Protein AF-A0A2V9PMR3-F1 (afdb_monomer)

Radius of gyration: 32.84 Å; Cα contacts (8 Å, |Δi|>4): 139; chains: 1; bounding box: 62×24×116 Å

Secondary structure (DSSP, 8-state):
---PPP----SHHHHHHHHHHHHHHHHHHHHHHHHHHHHHHHHHHHHHHHHHHHHHHHHHHHHHHHHHHHHHHHHHHHHHHHHHHHHHH-TTSPPP-------------HHHHHHHHTTHHHHS-HHHHHHHHHHHHHHHHHHHHHHHHHHHHHHHHHHHHHHTS-GGG--HHHHHHHHHHHHHHHHHHHHHHHHHHHHHHHHHHHHT--

pLDDT: mean 88.72, std 10.57, range [39.81, 98.06]

Solvent-accessible surface area (backbone atoms only — not comparable to full-atom values): 11823 Å² total; per-residue (Å²): 135,88,76,77,75,78,86,70,80,86,42,75,66,54,50,51,50,51,51,49,52,53,50,50,53,52,52,52,51,52,50,50,51,54,52,52,52,52,54,49,52,52,50,44,29,53,52,37,53,54,42,39,57,48,50,48,50,52,36,45,54,50,51,65,61,43,53,62,50,54,56,48,35,49,50,46,42,55,51,52,45,53,48,44,55,45,43,75,76,43,39,80,61,81,68,71,94,82,80,82,65,87,80,84,82,89,69,80,57,63,48,58,53,46,25,56,74,72,48,27,59,78,73,42,61,65,76,55,50,54,54,52,48,55,48,54,53,47,48,50,52,41,52,54,48,44,59,57,31,44,60,37,47,54,53,52,62,60,44,54,66,63,57,72,44,68,50,74,75,61,49,72,70,60,47,57,50,49,46,52,48,42,51,51,30,42,56,37,47,54,53,38,52,54,40,49,53,53,45,50,51,47,46,48,64,58,70,70,68,124

Nearest PDB structures (foldseek):
  8iyj-assembly1_A1  TM=2.769E-01  e=8.153E-01  Mus musculus
  7ux1-assembly1_A  TM=3.160E-01  e=1.275E+00  Escherichia coli K-12
  7uw5-assembly1_A  TM=3.094E-01  e=1.718E+00  Escherichia coli K-12
  8iyj-assembly1_A3  TM=1.875E-01  e=9.463E-01  Mus musculus

Sequence (210 aa):
MEIHPPHAIHSVKDFLLQLLTITVGILIALALEGTLEWMHHRRLVHEAEANLSTEVRENQIEINKGMQGLRTSEQELKQLIALVHQLQQNRTNPVGNIQFNWTLDELHSTSWNTASATGALAYMHYPEVKRYTRVYDLQQEFMAVQHRAFDSIVAVYGLSTLLQRDPRKLTDSELSQAERILGLALANAEAVESLENSLNEEYTKLLQKR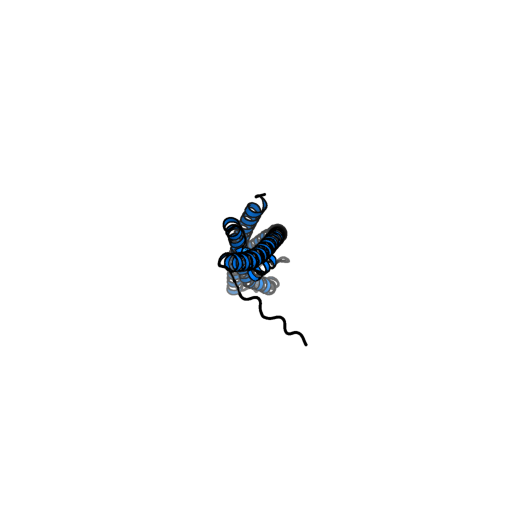

Foldseek 3Di:
DDDDPPPDQPDPVSVVVVVVVVVVVVVVVVVVVVVVVVVVLVVLLVVLVVLLLVLLVVLLVLLVVQLVLLVVLLVLLVVQLVVLVVLLVPLQDQQDDRDHDHDDRDRDCPSVVVCVVVVSLVSDDPVLSVLSVVLVVLVVVLNVLSVVLVVLVVVLVVCSVVSPDRSVPDDPVNSVVNNVSSVSSSVSSVVSSVSSVVSSVSSCVSNVPD

Structure (mmCIF, N/CA/C/O backbone):
data_AF-A0A2V9PMR3-F1
#
_entry.id   AF-A0A2V9PMR3-F1
#
loop_
_atom_site.group_PDB
_atom_site.id
_atom_site.type_symbol
_atom_site.label_atom_id
_atom_site.label_alt_id
_atom_site.label_comp_id
_atom_site.label_asym_id
_atom_site.label_entity_id
_atom_site.label_seq_id
_atom_site.pdbx_PDB_ins_code
_atom_site.Cartn_x
_atom_site.Cartn_y
_atom_site.Cartn_z
_atom_site.occupancy
_atom_site.B_iso_or_equiv
_atom_site.auth_seq_id
_atom_site.auth_comp_id
_atom_site.auth_asym_id
_atom_site.auth_atom_id
_atom_site.pdbx_PDB_model_num
ATOM 1 N N . MET A 1 1 ? 9.831 5.724 -81.594 1.00 45.28 1 MET A N 1
ATOM 2 C CA . MET A 1 1 ? 9.596 5.152 -80.254 1.00 45.28 1 MET A CA 1
ATOM 3 C C . MET A 1 1 ? 10.746 4.194 -80.009 1.00 45.28 1 MET A C 1
ATOM 5 O O . MET A 1 1 ? 10.666 3.032 -80.379 1.00 45.28 1 MET A O 1
ATOM 9 N N . GLU A 1 2 ? 11.880 4.740 -79.574 1.00 39.81 2 GLU A N 1
ATOM 10 C CA . GLU A 1 2 ? 13.087 3.956 -79.314 1.00 39.81 2 GLU A CA 1
ATOM 11 C C 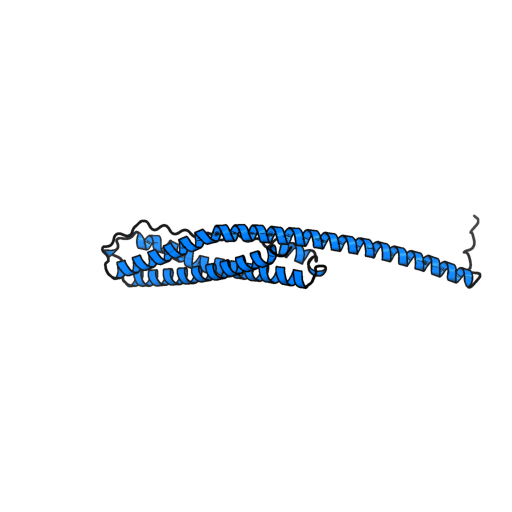. GLU A 1 2 ? 12.896 3.233 -77.983 1.00 39.81 2 GLU A C 1
ATOM 13 O O . GLU A 1 2 ? 12.829 3.846 -76.921 1.00 39.81 2 GLU A O 1
ATOM 18 N N . ILE A 1 3 ? 12.707 1.920 -78.065 1.00 56.75 3 ILE A N 1
ATOM 19 C CA . ILE A 1 3 ? 12.646 1.039 -76.907 1.00 56.75 3 ILE A CA 1
ATOM 20 C C . ILE A 1 3 ? 14.101 0.707 -76.577 1.00 56.75 3 ILE A C 1
ATOM 22 O O . ILE A 1 3 ? 14.730 -0.077 -77.286 1.00 56.75 3 ILE A O 1
ATOM 26 N N . HIS A 1 4 ? 14.657 1.345 -75.545 1.00 54.56 4 HIS A N 1
ATOM 27 C CA . HIS A 1 4 ? 15.970 0.972 -75.022 1.00 54.56 4 HIS A CA 1
ATOM 28 C C . HIS A 1 4 ? 15.947 -0.517 -74.625 1.00 54.56 4 HIS A C 1
ATOM 30 O O . HIS A 1 4 ? 15.063 -0.919 -73.861 1.00 54.56 4 HIS A O 1
ATOM 36 N N . PRO A 1 5 ? 16.872 -1.354 -75.133 1.00 54.38 5 PRO A N 1
ATOM 37 C CA . PRO A 1 5 ? 16.932 -2.752 -74.741 1.00 54.38 5 PRO A CA 1
ATOM 38 C C . PRO A 1 5 ? 17.294 -2.846 -73.251 1.00 54.38 5 PRO A C 1
ATOM 40 O O . PRO A 1 5 ? 18.096 -2.038 -72.767 1.00 54.38 5 PRO A O 1
ATOM 43 N N . PRO A 1 6 ? 16.724 -3.811 -72.507 1.00 61.28 6 PRO A N 1
ATOM 44 C CA . PRO A 1 6 ? 17.070 -4.011 -71.107 1.00 61.28 6 PRO A CA 1
ATOM 45 C C . PRO A 1 6 ? 18.570 -4.289 -71.018 1.00 61.28 6 PRO A C 1
ATOM 47 O O . PRO A 1 6 ? 19.085 -5.115 -71.772 1.00 61.28 6 PRO A O 1
ATOM 50 N N . HIS A 1 7 ? 19.278 -3.581 -70.134 1.00 56.88 7 HIS A N 1
ATOM 51 C CA . HIS A 1 7 ? 20.686 -3.851 -69.855 1.00 56.88 7 HIS A CA 1
ATOM 52 C C . HIS A 1 7 ? 20.844 -5.320 -69.457 1.00 56.88 7 HIS A C 1
ATOM 54 O O . HIS A 1 7 ? 20.519 -5.716 -68.338 1.00 56.88 7 HIS A O 1
ATOM 60 N N . ALA A 1 8 ? 21.306 -6.137 -70.401 1.00 59.66 8 ALA A N 1
ATOM 61 C CA . ALA A 1 8 ? 21.666 -7.512 -70.140 1.00 59.66 8 ALA A CA 1
ATOM 62 C C . ALA A 1 8 ? 22.962 -7.511 -69.322 1.00 59.66 8 ALA A C 1
ATOM 64 O O . ALA A 1 8 ? 23.893 -6.750 -69.575 1.00 59.66 8 ALA A O 1
ATOM 65 N N . ILE A 1 9 ? 22.990 -8.337 -68.283 1.00 57.84 9 ILE A N 1
ATOM 66 C CA . ILE A 1 9 ? 24.135 -8.474 -67.387 1.00 57.84 9 ILE A CA 1
ATOM 67 C C . ILE A 1 9 ? 25.235 -9.172 -68.190 1.00 57.84 9 ILE A C 1
ATOM 69 O O . ILE A 1 9 ? 25.175 -10.379 -68.419 1.00 57.84 9 ILE A O 1
ATOM 73 N N . HIS A 1 10 ? 26.204 -8.408 -68.688 1.00 65.06 10 HIS A N 1
ATOM 74 C CA . HIS A 1 10 ? 27.186 -8.913 -69.650 1.00 65.06 10 HIS A CA 1
ATOM 75 C C . HIS A 1 10 ? 28.475 -9.446 -68.993 1.00 65.06 10 HIS A C 1
ATOM 77 O O . HIS A 1 10 ? 29.343 -9.968 -69.691 1.00 65.06 10 HIS A O 1
ATOM 83 N N . SER A 1 11 ? 28.602 -9.379 -67.659 1.00 77.06 11 SER A N 1
ATOM 84 C CA . SER A 1 11 ? 29.766 -9.881 -66.918 1.00 77.06 11 SER A CA 1
ATOM 85 C C . SER A 1 11 ? 29.436 -10.245 -65.465 1.00 77.06 11 SER A C 1
ATOM 87 O O . SER A 1 11 ? 28.602 -9.606 -64.826 1.00 77.06 11 SER A O 1
ATOM 89 N N . VAL A 1 12 ? 30.152 -11.223 -64.895 1.00 79.44 12 VAL A N 1
ATOM 90 C CA . VAL A 1 12 ? 30.094 -11.569 -63.455 1.00 79.44 12 VAL A CA 1
ATOM 91 C C . VAL A 1 12 ? 30.387 -10.345 -62.578 1.00 79.44 12 VAL A C 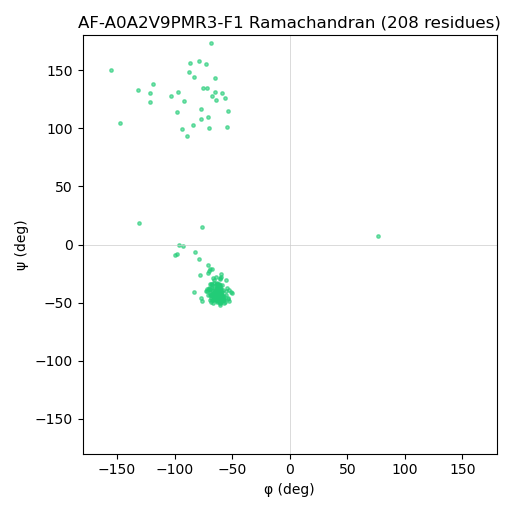1
ATOM 93 O O . VAL A 1 12 ? 29.834 -10.215 -61.490 1.00 79.44 12 VAL A O 1
ATOM 96 N N . LYS A 1 13 ? 31.215 -9.411 -63.067 1.00 79.62 13 LYS A N 1
ATOM 97 C CA . LYS A 1 13 ? 31.499 -8.147 -62.373 1.00 79.62 13 LYS A CA 1
ATOM 98 C C . LYS A 1 13 ? 30.263 -7.254 -62.253 1.00 79.62 13 LYS A C 1
ATOM 100 O O . LYS A 1 13 ? 30.038 -6.704 -61.181 1.00 79.62 13 LYS A O 1
ATOM 105 N N . ASP A 1 14 ? 29.453 -7.159 -63.306 1.00 78.69 14 ASP A N 1
ATOM 106 C CA . ASP A 1 14 ? 28.237 -6.334 -63.309 1.00 78.69 14 ASP A CA 1
ATOM 107 C C . ASP A 1 14 ? 27.164 -6.944 -62.406 1.00 78.69 14 ASP A C 1
ATOM 109 O O . ASP A 1 14 ? 26.504 -6.231 -61.652 1.00 78.69 14 ASP A O 1
ATOM 113 N N . PHE A 1 15 ? 27.051 -8.276 -62.413 1.00 82.06 15 PHE A N 1
ATOM 114 C CA . PHE A 1 15 ? 26.190 -9.006 -61.484 1.00 82.06 15 PHE A CA 1
ATOM 115 C C . PHE A 1 15 ? 26.586 -8.760 -60.019 1.00 82.06 15 PHE A C 1
ATOM 117 O O . PHE A 1 15 ? 25.736 -8.433 -59.192 1.00 82.06 15 PHE A O 1
ATOM 124 N N . LEU A 1 16 ? 27.880 -8.878 -59.694 1.00 87.00 16 LEU A N 1
ATOM 125 C CA . LEU A 1 16 ? 28.392 -8.626 -58.344 1.00 87.00 16 LEU A CA 1
ATOM 126 C C . LEU A 1 16 ? 28.191 -7.169 -57.915 1.00 87.00 16 LEU A C 1
ATOM 128 O O . LEU A 1 16 ? 27.864 -6.923 -56.757 1.00 87.00 16 LEU A O 1
ATOM 132 N N . LEU A 1 17 ? 28.349 -6.215 -58.836 1.00 87.19 17 LEU A N 1
ATOM 133 C CA . LEU A 1 17 ? 28.106 -4.802 -58.566 1.00 87.19 17 LEU A CA 1
ATOM 134 C C . LEU A 1 17 ? 26.629 -4.550 -58.241 1.00 87.19 17 LEU A C 1
ATOM 136 O O . LEU A 1 17 ? 26.338 -3.920 -57.231 1.00 87.19 17 LEU A O 1
ATOM 140 N N . GLN A 1 18 ? 25.701 -5.093 -59.037 1.00 86.00 18 GLN A N 1
ATOM 141 C CA . GLN A 1 18 ? 24.260 -4.971 -58.787 1.00 86.00 18 GLN A CA 1
ATOM 142 C C . GLN A 1 18 ? 23.847 -5.620 -57.462 1.00 86.00 18 GLN A C 1
ATOM 144 O O . GLN A 1 18 ? 23.121 -5.007 -56.678 1.00 86.00 18 GLN A O 1
ATOM 149 N N . LEU A 1 19 ? 24.343 -6.828 -57.178 1.00 89.81 19 LEU A N 1
ATOM 150 C CA . LEU A 1 19 ? 24.096 -7.510 -55.909 1.00 89.81 19 LEU A CA 1
ATOM 151 C C . LEU A 1 19 ? 24.616 -6.684 -54.728 1.00 89.81 19 LEU A C 1
ATOM 153 O O . LEU A 1 19 ? 23.911 -6.531 -53.730 1.00 89.81 19 LEU A O 1
ATOM 157 N N . LEU A 1 20 ? 25.819 -6.116 -54.845 1.00 92.56 20 LEU A N 1
ATOM 158 C CA . LEU A 1 20 ? 26.403 -5.256 -53.820 1.00 92.56 20 LEU A CA 1
ATOM 159 C C . LEU A 1 20 ? 25.574 -3.986 -53.623 1.00 92.56 20 LEU A C 1
ATOM 161 O O . LEU A 1 20 ? 25.278 -3.641 -52.485 1.00 92.56 20 LEU A O 1
ATOM 165 N N . THR A 1 21 ? 25.140 -3.321 -54.694 1.00 92.44 21 THR A N 1
ATOM 166 C CA . THR A 1 21 ? 24.294 -2.123 -54.602 1.00 92.44 21 THR A CA 1
ATOM 167 C C . THR A 1 21 ? 22.967 -2.413 -53.899 1.00 92.44 21 THR A C 1
ATOM 169 O O . THR A 1 21 ? 22.586 -1.664 -53.000 1.00 92.44 21 THR A O 1
ATOM 172 N N . ILE A 1 22 ? 22.291 -3.515 -54.244 1.00 93.19 22 ILE A N 1
ATOM 173 C CA . ILE A 1 22 ? 21.042 -3.929 -53.585 1.00 93.19 22 ILE A CA 1
ATOM 174 C C . ILE A 1 22 ? 21.298 -4.260 -52.111 1.00 93.19 22 ILE A C 1
ATOM 176 O O . ILE A 1 22 ? 20.581 -3.779 -51.236 1.00 93.19 22 ILE A O 1
ATOM 180 N N . THR A 1 23 ? 22.350 -5.030 -51.823 1.00 93.94 23 THR A N 1
ATOM 181 C CA . THR A 1 23 ? 22.713 -5.418 -50.451 1.00 93.94 23 THR A CA 1
ATOM 182 C C . THR A 1 23 ? 23.021 -4.192 -49.593 1.00 93.94 23 THR A C 1
ATOM 184 O O . THR A 1 23 ? 22.523 -4.084 -48.479 1.00 93.94 23 THR A O 1
ATOM 187 N N . VAL A 1 24 ? 23.787 -3.232 -50.117 1.00 95.06 24 VAL A N 1
ATOM 188 C CA . VAL A 1 24 ? 24.107 -1.977 -49.423 1.00 95.06 24 VAL A CA 1
ATOM 189 C C . VAL A 1 24 ? 22.845 -1.156 -49.166 1.00 95.06 24 VAL A C 1
ATOM 191 O O . VAL A 1 24 ? 22.671 -0.661 -48.056 1.00 95.06 24 VAL A O 1
ATOM 194 N N . GLY A 1 25 ? 21.937 -1.052 -50.142 1.00 93.56 25 GLY A N 1
ATOM 195 C CA . GLY A 1 25 ? 20.654 -0.371 -49.955 1.00 93.56 25 GLY A CA 1
ATOM 196 C C . GLY A 1 25 ? 19.821 -0.982 -48.823 1.00 93.56 25 GLY A C 1
ATOM 197 O O . GLY A 1 25 ? 19.332 -0.254 -47.961 1.00 93.56 25 GLY A O 1
ATOM 198 N N . ILE A 1 26 ? 19.724 -2.316 -48.776 1.00 94.75 26 ILE A N 1
ATOM 199 C CA . ILE A 1 26 ? 19.007 -3.044 -47.715 1.00 94.75 26 ILE A CA 1
ATOM 200 C C . ILE A 1 26 ? 19.688 -2.851 -46.354 1.00 94.75 26 ILE A C 1
ATOM 202 O O . ILE A 1 26 ? 19.012 -2.585 -45.364 1.00 94.75 26 ILE A O 1
ATOM 206 N N . LEU A 1 27 ? 21.020 -2.937 -46.290 1.00 93.06 27 LEU A N 1
ATOM 207 C CA . LEU A 1 27 ? 21.766 -2.741 -45.044 1.00 93.06 27 LEU A CA 1
ATOM 208 C C . LEU A 1 27 ? 21.590 -1.328 -44.480 1.00 93.06 27 LEU A C 1
ATOM 210 O O . LEU A 1 27 ? 21.435 -1.177 -43.272 1.00 93.06 27 LEU A O 1
ATOM 214 N N . ILE A 1 28 ? 21.584 -0.301 -45.336 1.00 91.44 28 ILE A N 1
ATOM 215 C CA . ILE A 1 28 ? 21.345 1.084 -44.910 1.00 91.44 28 ILE A CA 1
ATOM 216 C C . ILE A 1 28 ? 19.920 1.242 -44.370 1.00 91.44 28 ILE A C 1
ATOM 218 O O . ILE A 1 28 ? 19.745 1.863 -43.323 1.00 91.44 28 ILE A O 1
ATOM 222 N N . ALA A 1 29 ? 18.919 0.667 -45.045 1.00 93.12 29 ALA A N 1
ATOM 223 C CA . ALA A 1 29 ? 17.529 0.721 -44.593 1.00 93.12 29 ALA A CA 1
ATOM 224 C C . ALA A 1 29 ? 17.360 0.079 -43.205 1.00 93.12 29 ALA A C 1
ATOM 226 O O . ALA A 1 29 ? 16.844 0.725 -42.295 1.00 93.12 29 ALA A O 1
ATOM 227 N N . LEU A 1 30 ? 17.892 -1.135 -43.015 1.00 91.31 30 LEU A N 1
ATOM 228 C CA . LEU A 1 30 ? 17.842 -1.848 -41.734 1.00 91.31 30 LEU A CA 1
ATOM 229 C C . LEU A 1 30 ? 18.621 -1.126 -40.628 1.00 91.31 30 LEU A C 1
ATOM 231 O O . LEU A 1 30 ? 18.184 -1.092 -39.480 1.00 91.31 30 LEU A O 1
ATOM 235 N N . ALA A 1 31 ? 19.774 -0.534 -40.953 1.00 88.12 31 ALA A N 1
ATOM 236 C CA . ALA A 1 31 ? 20.555 0.223 -39.981 1.00 88.12 31 ALA A CA 1
ATOM 237 C C . ALA A 1 31 ? 19.817 1.492 -39.524 1.00 88.12 31 ALA A C 1
ATOM 239 O O . ALA A 1 31 ? 19.806 1.812 -38.333 1.00 88.12 31 ALA A O 1
ATOM 240 N N . LEU A 1 32 ? 19.184 2.218 -40.450 1.00 92.00 32 LEU A N 1
ATOM 241 C CA . LEU A 1 32 ? 18.424 3.422 -40.117 1.00 92.00 32 LEU A CA 1
ATOM 242 C C . LEU A 1 32 ? 17.188 3.090 -39.272 1.00 92.00 32 LEU A C 1
ATOM 244 O O . LEU A 1 32 ? 16.941 3.742 -38.262 1.00 92.00 32 LEU A O 1
ATOM 248 N N . GLU A 1 33 ? 16.452 2.050 -39.647 1.00 88.69 33 GLU A N 1
ATOM 249 C CA . GLU A 1 33 ? 15.301 1.564 -38.886 1.00 88.69 33 GLU A CA 1
ATOM 250 C C . GLU A 1 33 ? 15.711 1.129 -37.472 1.00 88.69 33 GLU A C 1
ATOM 252 O O . GLU A 1 33 ? 15.181 1.652 -36.491 1.00 88.69 33 GLU A O 1
ATOM 257 N N . GLY A 1 34 ? 16.752 0.298 -37.352 1.00 85.88 34 GLY A N 1
ATOM 258 C CA . GLY A 1 34 ? 17.242 -0.172 -36.055 1.00 85.88 34 GLY A CA 1
ATOM 259 C C . GLY A 1 34 ? 17.768 0.950 -35.149 1.00 85.88 34 GLY A C 1
ATOM 260 O O . GLY A 1 34 ? 17.594 0.901 -33.932 1.00 85.88 34 GLY A O 1
ATOM 261 N N . THR A 1 35 ? 18.385 1.995 -35.712 1.00 88.88 35 THR A N 1
ATOM 262 C CA . THR A 1 35 ? 18.847 3.154 -34.919 1.00 88.88 35 THR A CA 1
ATOM 263 C C . THR A 1 35 ? 17.701 4.034 -34.426 1.00 88.88 35 THR A C 1
ATOM 265 O O . THR A 1 35 ? 17.733 4.485 -33.276 1.00 88.88 35 THR A O 1
ATOM 268 N N . LEU A 1 36 ? 16.682 4.269 -35.257 1.00 89.88 36 LEU A N 1
ATOM 269 C CA . LEU A 1 36 ? 15.491 5.025 -34.865 1.00 89.88 36 LEU A CA 1
ATOM 270 C C . LEU A 1 36 ? 14.698 4.293 -33.782 1.00 89.88 36 LEU A C 1
ATOM 272 O O . LEU A 1 36 ? 14.321 4.908 -32.782 1.00 89.88 36 LEU A O 1
ATOM 276 N N . GLU A 1 37 ? 14.506 2.988 -33.947 1.00 88.69 37 GLU A N 1
ATOM 277 C CA . GLU A 1 37 ? 13.811 2.135 -32.984 1.00 88.69 37 GLU A CA 1
ATOM 278 C C . GLU A 1 37 ? 14.546 2.103 -31.636 1.00 88.69 37 GLU A C 1
ATOM 280 O O . GLU A 1 37 ? 13.949 2.336 -30.584 1.00 88.69 37 GLU A O 1
ATOM 285 N N . TRP A 1 38 ? 15.875 1.964 -31.653 1.00 87.19 38 TRP A N 1
ATOM 286 C CA . TRP A 1 38 ? 16.693 2.043 -30.441 1.00 87.19 38 TRP A CA 1
ATOM 287 C C . TRP A 1 38 ? 16.559 3.387 -29.711 1.00 87.19 38 TRP A C 1
ATOM 289 O O . TRP A 1 38 ? 16.446 3.424 -28.482 1.00 87.19 38 TRP A O 1
ATOM 299 N N . MET A 1 39 ? 16.549 4.503 -30.448 1.00 90.25 39 MET A N 1
ATOM 300 C CA . MET A 1 39 ? 16.345 5.829 -29.858 1.00 90.25 39 MET A CA 1
ATOM 301 C C . MET A 1 39 ? 14.939 5.965 -29.263 1.00 90.25 39 MET A C 1
ATOM 303 O O . MET A 1 39 ? 14.788 6.544 -28.185 1.00 90.25 39 MET A O 1
ATOM 307 N N . HIS A 1 40 ? 13.922 5.439 -29.946 1.00 91.75 40 HIS A N 1
ATOM 308 C CA . HIS A 1 40 ? 12.544 5.459 -29.471 1.00 91.75 40 HIS A CA 1
ATOM 309 C C . HIS A 1 40 ? 12.396 4.670 -28.167 1.00 91.75 40 HIS A C 1
ATOM 311 O O . HIS A 1 40 ? 11.892 5.217 -27.188 1.00 91.75 40 HIS A O 1
ATOM 317 N N . HIS A 1 41 ? 12.940 3.450 -28.103 1.00 92.12 41 HIS A N 1
ATOM 318 C CA . HIS A 1 41 ? 12.924 2.629 -26.889 1.00 92.12 41 HIS A CA 1
ATOM 319 C C . HIS A 1 41 ? 13.631 3.314 -25.722 1.00 92.12 41 HIS A C 1
ATOM 321 O O . HIS A 1 41 ? 13.123 3.307 -24.605 1.00 92.12 41 HIS A O 1
ATOM 327 N N . ARG A 1 42 ? 14.765 3.981 -25.967 1.00 91.62 42 ARG A N 1
ATOM 328 C CA . ARG A 1 42 ? 15.457 4.734 -24.912 1.00 91.62 42 ARG A CA 1
ATOM 329 C C . ARG A 1 42 ? 14.644 5.901 -24.368 1.00 91.62 42 ARG A C 1
ATOM 331 O O . ARG A 1 42 ? 14.657 6.117 -23.161 1.00 91.62 42 ARG A O 1
ATOM 338 N N . ARG A 1 43 ? 13.954 6.653 -25.230 1.00 92.75 43 ARG A N 1
ATOM 339 C CA . ARG A 1 43 ? 13.068 7.738 -24.778 1.00 92.75 43 ARG A CA 1
ATOM 340 C C . ARG A 1 43 ? 11.886 7.188 -23.991 1.00 92.75 43 ARG A C 1
ATOM 342 O O . ARG A 1 43 ? 11.622 7.686 -22.906 1.00 92.75 43 ARG A O 1
ATOM 349 N N . LEU A 1 44 ? 11.260 6.127 -24.498 1.00 94.12 44 LEU A N 1
ATOM 350 C CA . LEU A 1 44 ? 10.137 5.461 -23.845 1.00 94.12 44 LEU A CA 1
ATOM 351 C C . LEU A 1 44 ? 10.504 4.972 -22.435 1.00 94.12 44 LEU A C 1
ATOM 353 O O . LEU A 1 44 ? 9.770 5.225 -21.485 1.00 94.12 44 LEU A O 1
ATOM 357 N N . VAL A 1 45 ? 11.661 4.319 -22.290 1.00 95.88 45 VAL A N 1
ATOM 358 C CA . VAL A 1 45 ? 12.189 3.883 -20.988 1.00 95.88 45 VAL A CA 1
ATOM 359 C C . VAL A 1 45 ? 12.436 5.073 -20.066 1.00 95.88 45 VAL A C 1
ATOM 361 O O . VAL A 1 45 ? 11.993 5.056 -18.923 1.00 95.88 45 VAL A O 1
ATOM 364 N N . HIS A 1 46 ? 13.090 6.124 -20.563 1.00 94.69 46 HIS A N 1
ATOM 365 C CA . HIS A 1 46 ? 13.410 7.293 -19.748 1.00 94.69 46 HIS A CA 1
ATOM 366 C C . HIS A 1 46 ? 12.158 8.027 -19.241 1.00 94.69 46 HIS A C 1
ATOM 368 O O . HIS A 1 46 ? 12.096 8.427 -18.080 1.00 94.69 46 HIS A O 1
ATOM 374 N N . GLU A 1 47 ? 11.145 8.181 -20.096 1.00 95.12 47 GLU A N 1
ATOM 375 C CA . GLU A 1 47 ? 9.852 8.760 -19.722 1.00 95.12 47 GLU A CA 1
ATOM 376 C C . GLU A 1 47 ? 9.117 7.875 -18.707 1.00 95.12 47 GLU A C 1
ATOM 378 O O . GLU A 1 47 ? 8.601 8.382 -17.711 1.00 95.12 47 GLU A O 1
ATOM 383 N N . ALA A 1 48 ? 9.119 6.552 -18.907 1.00 96.56 48 ALA A N 1
ATOM 384 C CA . ALA A 1 48 ? 8.521 5.610 -17.967 1.00 96.56 48 ALA A CA 1
ATOM 385 C C . ALA A 1 48 ? 9.198 5.672 -16.589 1.00 96.56 48 ALA A C 1
ATOM 387 O O . ALA A 1 48 ? 8.511 5.820 -15.583 1.00 96.56 48 ALA A O 1
ATOM 388 N N . GLU A 1 49 ? 10.530 5.632 -16.524 1.00 95.62 49 GLU A N 1
ATOM 389 C CA . GLU A 1 49 ? 11.295 5.750 -15.275 1.00 95.62 49 GLU A CA 1
ATOM 390 C C . GLU A 1 49 ? 11.019 7.075 -14.549 1.00 95.62 49 GLU A C 1
ATOM 392 O O . GLU A 1 49 ? 10.801 7.095 -13.332 1.00 95.62 49 GLU A O 1
ATOM 397 N N . ALA A 1 50 ? 10.982 8.190 -15.285 1.00 96.06 50 ALA A N 1
ATOM 398 C CA . ALA A 1 50 ? 10.683 9.501 -14.719 1.00 96.06 50 ALA A CA 1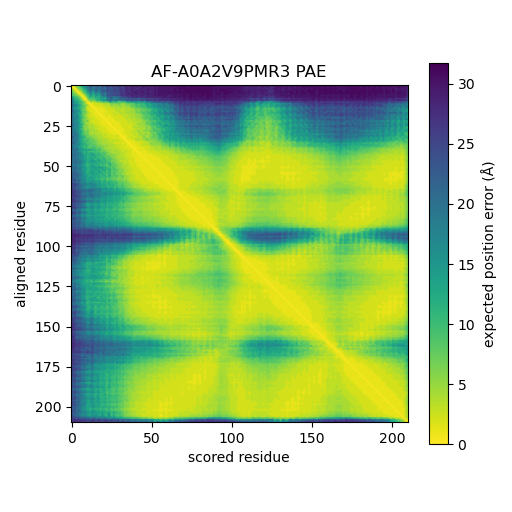
ATOM 399 C C . ALA A 1 50 ? 9.271 9.551 -14.110 1.00 96.06 50 ALA A C 1
ATOM 401 O O . ALA A 1 50 ? 9.112 10.012 -12.973 1.00 96.06 50 ALA A O 1
ATOM 402 N N . ASN A 1 51 ? 8.272 9.024 -14.820 1.00 97.38 51 ASN A N 1
ATOM 403 C CA . ASN A 1 51 ? 6.886 8.978 -14.358 1.00 97.38 51 ASN A CA 1
ATOM 404 C C . ASN A 1 51 ? 6.723 8.049 -13.147 1.00 97.38 51 ASN A C 1
ATOM 406 O O . ASN A 1 51 ? 6.188 8.475 -12.128 1.00 97.38 51 ASN A O 1
ATOM 410 N N . LEU A 1 52 ? 7.273 6.830 -13.203 1.00 97.44 52 LEU A N 1
ATOM 411 C CA . LEU A 1 52 ? 7.242 5.867 -12.096 1.00 97.44 52 LEU A CA 1
ATOM 412 C C . LEU A 1 52 ? 7.874 6.442 -10.823 1.00 97.44 52 LEU A C 1
ATOM 414 O O . LEU A 1 52 ? 7.300 6.361 -9.741 1.00 97.44 52 LEU A O 1
ATOM 418 N N . SER A 1 53 ? 9.051 7.063 -10.940 1.00 96.00 53 SER A N 1
ATOM 419 C CA . SER A 1 53 ? 9.734 7.657 -9.785 1.00 96.00 53 SER A CA 1
ATOM 420 C C . SER A 1 53 ? 8.989 8.860 -9.193 1.00 96.00 53 SER A C 1
ATOM 422 O O . SER A 1 53 ? 9.115 9.138 -7.998 1.00 96.00 53 SER A O 1
ATOM 424 N N . THR A 1 54 ? 8.229 9.583 -10.018 1.00 97.50 54 THR A N 1
ATOM 425 C CA . THR A 1 54 ? 7.398 10.710 -9.582 1.00 97.50 54 THR A CA 1
ATOM 426 C C . THR A 1 54 ? 6.145 10.209 -8.879 1.00 97.50 54 THR A C 1
ATOM 428 O O . THR A 1 54 ? 5.909 10.616 -7.746 1.00 97.50 54 THR A O 1
ATOM 431 N N . GLU A 1 55 ? 5.430 9.250 -9.469 1.00 98.06 55 GLU A N 1
ATOM 432 C CA . GLU A 1 55 ? 4.244 8.628 -8.869 1.00 98.06 55 GLU A CA 1
ATOM 433 C C . GLU A 1 55 ? 4.569 7.962 -7.527 1.00 98.06 55 GLU A C 1
ATOM 435 O O . GLU A 1 55 ? 3.872 8.184 -6.543 1.00 98.06 55 GLU A O 1
ATOM 440 N N . VAL A 1 56 ? 5.684 7.228 -7.428 1.00 97.88 56 VAL A N 1
ATOM 441 C CA . VAL A 1 56 ? 6.121 6.640 -6.150 1.00 97.88 56 VAL A CA 1
ATOM 442 C C . VAL A 1 56 ? 6.391 7.714 -5.090 1.00 97.88 56 VAL A C 1
ATOM 444 O O . VAL A 1 56 ? 6.076 7.519 -3.917 1.00 97.88 56 VAL A O 1
ATOM 447 N N . ARG A 1 57 ? 6.958 8.863 -5.475 1.00 97.38 57 ARG A N 1
ATOM 448 C CA . ARG A 1 57 ? 7.190 9.976 -4.543 1.00 97.38 57 ARG A CA 1
ATOM 449 C C . ARG A 1 57 ? 5.879 10.599 -4.074 1.00 97.38 57 ARG A C 1
ATOM 451 O O . ARG A 1 57 ? 5.753 10.904 -2.893 1.00 97.38 57 ARG A O 1
ATOM 458 N N . GLU A 1 58 ? 4.933 10.799 -4.981 1.00 97.44 58 GLU A N 1
ATOM 459 C CA . GLU A 1 58 ? 3.608 11.338 -4.667 1.00 97.44 58 GLU A CA 1
ATOM 460 C C . GLU A 1 58 ? 2.837 10.386 -3.748 1.00 97.44 58 GLU A C 1
ATOM 462 O O . GLU A 1 58 ? 2.396 10.799 -2.677 1.00 97.44 58 GLU A O 1
ATOM 467 N N . ASN A 1 59 ? 2.806 9.093 -4.072 1.00 97.50 59 ASN A N 1
ATOM 468 C CA . ASN A 1 59 ? 2.205 8.066 -3.224 1.00 97.50 59 ASN A CA 1
ATOM 469 C C . ASN A 1 59 ? 2.865 7.999 -1.840 1.00 97.50 59 ASN A C 1
ATOM 471 O O . ASN A 1 59 ? 2.181 7.845 -0.831 1.00 97.50 59 ASN A O 1
ATOM 475 N N . GLN A 1 60 ? 4.193 8.133 -1.763 1.00 96.75 60 GLN A N 1
ATOM 476 C CA . GLN A 1 60 ? 4.892 8.185 -0.480 1.00 96.75 60 GLN A CA 1
ATOM 477 C C . GLN A 1 60 ? 4.471 9.406 0.348 1.00 96.75 60 GLN A C 1
ATOM 479 O O . GLN A 1 60 ? 4.360 9.315 1.571 1.00 96.75 60 GLN A O 1
ATOM 484 N N . ILE A 1 61 ? 4.265 10.559 -0.287 1.00 95.06 61 ILE A N 1
ATOM 485 C CA . ILE A 1 61 ? 3.778 11.758 0.399 1.00 95.06 61 ILE A CA 1
ATOM 486 C C . ILE A 1 61 ? 2.369 11.515 0.951 1.00 95.06 61 ILE A C 1
ATOM 488 O O . ILE A 1 61 ? 2.124 11.884 2.098 1.00 95.06 61 ILE A O 1
ATOM 492 N N . GLU A 1 62 ? 1.479 10.883 0.184 1.00 94.12 62 GLU A N 1
ATOM 493 C CA . GLU A 1 62 ? 0.119 10.566 0.640 1.00 94.12 62 GLU A CA 1
ATOM 494 C C . GLU A 1 62 ? 0.115 9.599 1.826 1.00 94.12 62 GLU A C 1
ATOM 496 O O . GLU A 1 62 ? -0.443 9.945 2.864 1.00 94.12 62 GLU A O 1
ATOM 501 N N . ILE A 1 63 ? 0.852 8.483 1.755 1.00 93.62 63 ILE A N 1
ATOM 502 C CA . ILE A 1 63 ? 1.014 7.577 2.908 1.00 93.62 63 ILE A CA 1
ATOM 503 C C . ILE A 1 63 ? 1.515 8.339 4.135 1.00 93.62 63 ILE A C 1
ATOM 505 O O . ILE A 1 63 ? 0.972 8.225 5.228 1.00 93.62 63 ILE A O 1
ATOM 509 N N . ASN A 1 64 ? 2.543 9.174 3.972 1.00 92.62 64 ASN A N 1
ATOM 510 C CA . ASN A 1 64 ? 3.101 9.878 5.120 1.00 92.62 64 ASN A CA 1
ATOM 511 C C . ASN A 1 64 ? 2.108 10.855 5.774 1.00 92.62 64 ASN A C 1
ATOM 513 O O . ASN A 1 64 ? 2.218 11.112 6.975 1.00 92.62 64 ASN A O 1
ATOM 517 N N . LYS A 1 65 ? 1.156 11.405 5.008 1.00 90.19 65 LYS A N 1
ATOM 518 C CA . LYS A 1 65 ? 0.052 12.210 5.548 1.00 90.19 65 LYS A CA 1
ATOM 519 C C . LYS A 1 65 ? -0.976 11.330 6.272 1.00 90.19 65 LYS A C 1
ATOM 521 O O . LYS A 1 65 ? -1.453 11.736 7.332 1.00 90.19 65 LYS A O 1
ATOM 526 N N . GLY A 1 66 ? -1.280 10.150 5.728 1.00 88.00 66 GLY A N 1
ATOM 527 C CA . GLY A 1 66 ? -2.233 9.173 6.268 1.00 88.00 66 GLY A CA 1
ATOM 528 C C . GLY A 1 66 ? -1.831 8.578 7.622 1.00 88.00 66 GLY A C 1
ATOM 529 O O . GLY A 1 66 ? -2.675 8.495 8.520 1.00 88.00 66 GLY A O 1
ATOM 530 N N . MET A 1 67 ? -0.537 8.298 7.836 1.00 89.00 67 MET A N 1
ATOM 531 C CA . MET A 1 67 ? -0.013 7.643 9.053 1.00 89.00 67 MET A CA 1
ATOM 532 C C . MET A 1 67 ? -0.492 8.274 10.370 1.00 89.00 67 MET A C 1
ATOM 534 O O . MET A 1 67 ? -0.792 7.579 11.344 1.00 89.00 67 MET A O 1
ATOM 538 N N . GLN A 1 68 ? -0.539 9.610 10.453 1.00 87.06 68 GLN A N 1
ATOM 539 C CA . GLN A 1 68 ? -0.993 10.277 11.679 1.00 87.06 68 GLN A CA 1
ATOM 540 C C . GLN A 1 68 ? -2.500 10.089 11.899 1.00 87.06 68 GLN A C 1
ATOM 542 O O . GLN A 1 68 ? -2.936 9.928 13.043 1.00 87.06 68 GLN A O 1
ATOM 547 N N . GLY A 1 69 ? -3.282 10.105 10.818 1.00 88.12 69 GLY A N 1
ATOM 548 C CA . GLY A 1 69 ? -4.714 9.831 10.848 1.00 88.12 69 GLY A CA 1
ATOM 549 C C . GLY A 1 69 ? -4.984 8.422 11.360 1.00 88.12 69 GLY A C 1
ATOM 550 O O . GLY A 1 69 ? -5.685 8.273 12.356 1.00 88.12 69 GLY A O 1
ATOM 551 N N . LEU A 1 70 ? -4.326 7.418 10.773 1.00 89.38 70 LEU A N 1
ATOM 552 C CA . LEU A 1 70 ? -4.480 6.014 11.153 1.00 89.38 70 LEU A CA 1
ATOM 553 C C . LEU A 1 70 ? -4.177 5.764 12.637 1.00 89.38 70 LEU A C 1
ATOM 555 O O . LEU A 1 70 ? -4.990 5.183 13.356 1.00 89.38 70 LEU A O 1
ATOM 559 N N . ARG A 1 71 ? -3.052 6.289 13.135 1.00 89.19 71 ARG A N 1
ATOM 560 C CA . ARG A 1 71 ? -2.695 6.188 14.562 1.00 89.19 71 ARG A CA 1
ATOM 561 C C . ARG A 1 71 ? -3.714 6.849 15.480 1.00 89.19 71 ARG A C 1
ATOM 563 O O . ARG A 1 71 ? -3.949 6.366 16.587 1.00 89.19 71 ARG A O 1
ATOM 570 N N . THR A 1 72 ? -4.302 7.959 15.041 1.00 89.75 72 THR A N 1
ATOM 571 C CA . THR A 1 72 ? -5.368 8.633 15.790 1.00 89.75 72 THR A CA 1
ATOM 572 C C . THR A 1 72 ? -6.613 7.747 15.834 1.00 89.75 72 THR A C 1
ATOM 574 O O . THR A 1 72 ? -7.133 7.493 16.920 1.00 89.75 72 THR A O 1
ATOM 577 N N . SER A 1 73 ? -7.024 7.175 14.700 1.00 89.38 73 SER A N 1
ATOM 578 C CA . SER A 1 73 ? -8.154 6.244 14.619 1.00 89.38 73 SER A CA 1
ATOM 579 C C . SER A 1 73 ? -7.959 5.006 15.503 1.00 89.38 73 SER A C 1
ATOM 581 O O . SER A 1 73 ? -8.885 4.582 16.192 1.00 89.38 73 SER A O 1
ATOM 583 N N . GLU A 1 74 ? -6.755 4.430 15.557 1.00 91.50 74 GLU A N 1
ATOM 584 C CA . GLU A 1 74 ? -6.460 3.314 16.464 1.00 91.50 74 GLU A CA 1
ATOM 585 C C . GLU A 1 74 ? -6.617 3.689 17.940 1.00 91.50 74 GLU A C 1
ATOM 587 O O . GLU A 1 74 ? -7.147 2.909 18.739 1.00 91.50 74 GLU A O 1
ATOM 592 N N . GLN A 1 75 ? -6.155 4.881 18.326 1.00 90.81 75 GLN A N 1
ATOM 593 C CA . GLN A 1 75 ? -6.319 5.382 19.690 1.00 90.81 75 GLN A CA 1
ATOM 594 C C . GLN A 1 75 ? -7.796 5.602 20.023 1.00 90.81 75 GLN A C 1
ATOM 596 O O . GLN A 1 75 ? -8.232 5.226 21.112 1.00 90.81 75 GLN A O 1
ATOM 601 N N . GLU A 1 76 ? -8.575 6.146 19.088 1.00 89.56 76 GLU A N 1
ATOM 602 C CA . GLU A 1 76 ? -10.026 6.310 19.220 1.00 89.56 76 GLU A CA 1
ATOM 603 C C . GLU A 1 76 ? -10.733 4.953 19.392 1.00 89.56 76 GLU A C 1
ATOM 605 O O . GLU A 1 76 ? -11.569 4.803 20.286 1.00 89.56 76 GLU A O 1
ATOM 610 N N . LEU A 1 77 ? -10.345 3.923 18.629 1.00 91.69 77 LEU A N 1
ATOM 611 C CA . LEU A 1 77 ? -10.863 2.557 18.792 1.00 91.69 77 LEU A CA 1
ATOM 612 C C . LEU A 1 77 ? -10.514 1.969 20.165 1.00 91.69 77 LEU A C 1
ATOM 614 O O . LEU A 1 77 ? -11.374 1.387 20.827 1.00 91.69 77 LEU A O 1
ATOM 618 N N . LYS A 1 78 ? -9.278 2.158 20.641 1.00 92.88 78 LYS A N 1
ATOM 619 C CA . LYS A 1 78 ? -8.843 1.710 21.978 1.00 92.88 78 LYS A CA 1
ATOM 620 C C . LYS A 1 78 ? -9.644 2.401 23.092 1.00 92.88 78 LYS A C 1
ATOM 622 O O . LYS A 1 78 ? -10.051 1.744 24.052 1.00 92.88 78 LYS A O 1
ATOM 627 N N . GLN A 1 79 ? -9.931 3.696 22.952 1.00 90.12 79 GLN A N 1
ATOM 628 C CA . GLN A 1 79 ? -10.784 4.442 23.887 1.00 90.12 79 GLN A CA 1
ATOM 629 C C . GLN A 1 79 ? -12.234 3.945 23.868 1.00 90.12 79 GLN A C 1
ATOM 631 O O . GLN A 1 79 ? -12.846 3.780 24.925 1.00 90.12 79 GLN A O 1
ATOM 636 N N . LEU A 1 80 ? -12.771 3.655 22.682 1.00 89.75 80 LEU A N 1
ATOM 637 C CA . LEU A 1 80 ? -14.104 3.084 22.505 1.00 89.75 80 LEU A CA 1
ATOM 638 C C . LEU A 1 80 ? -14.253 1.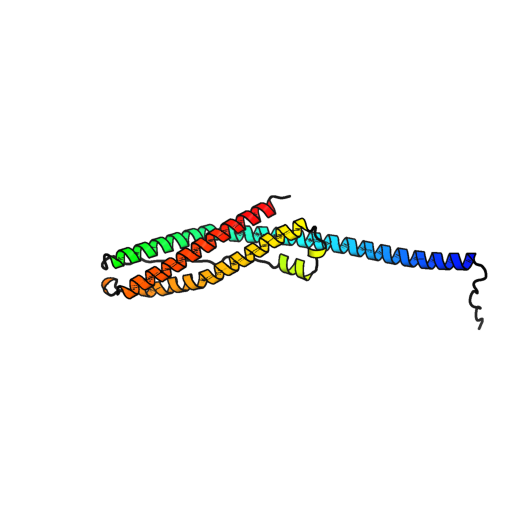7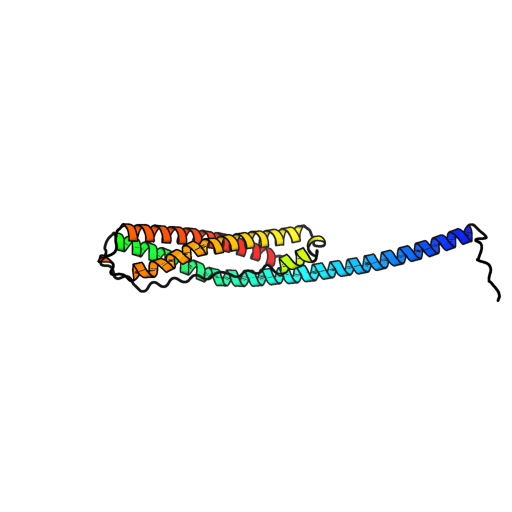21 23.183 1.00 89.75 80 LEU A C 1
ATOM 640 O O . LEU A 1 80 ? -15.238 1.488 23.884 1.00 89.75 80 LEU A O 1
ATOM 644 N N . ILE A 1 81 ? -13.265 0.840 23.023 1.00 92.25 81 ILE A N 1
ATOM 645 C CA . ILE A 1 81 ? -13.234 -0.468 23.692 1.00 92.25 81 ILE A CA 1
ATOM 646 C C . ILE A 1 81 ? -13.249 -0.283 25.212 1.00 92.25 81 ILE A C 1
ATOM 648 O O . ILE A 1 81 ? -14.073 -0.888 25.900 1.00 92.25 81 ILE A O 1
ATOM 652 N N . ALA A 1 82 ? -12.401 0.609 25.736 1.00 91.38 82 ALA A N 1
ATOM 653 C CA . ALA A 1 82 ? -12.346 0.896 27.166 1.00 91.38 82 ALA A CA 1
ATOM 654 C C . ALA A 1 82 ? -13.683 1.433 27.707 1.00 91.38 82 ALA A C 1
ATOM 656 O O . ALA A 1 82 ? -14.099 1.058 28.805 1.00 91.38 82 ALA A O 1
ATOM 657 N N . LEU A 1 83 ? -14.388 2.270 26.939 1.00 88.88 83 LEU A N 1
ATOM 658 C CA . LEU A 1 83 ? -15.721 2.738 27.315 1.00 88.88 83 LEU A CA 1
ATOM 659 C C . LEU A 1 83 ? -16.731 1.587 27.372 1.00 88.88 83 LEU A C 1
ATOM 661 O O . LEU A 1 83 ? -17.499 1.506 28.329 1.00 88.88 83 LEU A O 1
ATOM 665 N N . VAL A 1 84 ? -16.738 0.692 26.381 1.00 90.44 84 VAL A N 1
ATOM 666 C CA . VAL A 1 84 ? -17.638 -0.473 26.384 1.00 90.44 84 VAL A CA 1
ATOM 667 C C . VAL A 1 84 ? -17.380 -1.350 27.612 1.00 90.44 84 VAL A C 1
ATOM 669 O O . VAL A 1 84 ? -18.335 -1.722 28.294 1.00 90.44 84 VAL A O 1
ATOM 672 N N . HIS A 1 85 ? -16.116 -1.596 27.969 1.00 91.19 85 HIS A N 1
ATOM 673 C CA . HIS A 1 85 ? -15.756 -2.317 29.199 1.00 91.19 85 HIS A CA 1
ATOM 674 C C . HIS A 1 85 ? -16.249 -1.611 30.465 1.00 91.19 85 HIS A C 1
ATOM 676 O O . HIS A 1 85 ? -16.777 -2.254 31.372 1.00 91.19 85 HIS A O 1
ATOM 682 N N . GLN A 1 86 ? -16.139 -0.282 30.531 1.00 89.31 86 GLN A N 1
ATOM 683 C CA . GLN A 1 86 ? -16.679 0.486 31.655 1.00 89.31 86 GLN A CA 1
ATOM 684 C C . GLN A 1 86 ? -18.202 0.382 31.744 1.00 89.31 86 GLN A C 1
ATOM 686 O O . GLN A 1 86 ? -18.729 0.237 32.843 1.00 89.31 86 GLN A O 1
ATOM 691 N N . LEU A 1 87 ? -18.915 0.418 30.617 1.00 88.44 87 LEU A N 1
ATOM 692 C CA . LEU A 1 87 ? -20.373 0.278 30.582 1.00 88.44 87 LEU A CA 1
ATOM 693 C C . LEU A 1 87 ? -20.834 -1.125 30.985 1.00 88.44 87 LEU A C 1
ATOM 695 O O . LEU A 1 87 ? -21.865 -1.255 31.642 1.00 88.44 87 LEU A O 1
ATOM 699 N N . GLN A 1 88 ? -20.067 -2.164 30.649 1.00 89.19 88 GLN A N 1
ATOM 700 C CA . GLN A 1 88 ? -20.323 -3.528 31.121 1.00 89.19 88 GLN A CA 1
ATOM 701 C C . GLN A 1 88 ? -20.212 -3.627 32.653 1.00 89.19 88 GLN A C 1
ATOM 703 O O . GLN A 1 88 ? -20.989 -4.344 33.278 1.00 89.19 88 GLN A O 1
ATOM 708 N N . GLN A 1 89 ? -19.285 -2.885 33.271 1.00 88.88 89 GLN A N 1
ATOM 709 C CA . GLN A 1 89 ? -19.080 -2.880 34.726 1.00 88.88 89 GLN A CA 1
ATOM 710 C C . GLN A 1 89 ? -20.035 -1.935 35.470 1.00 88.88 89 GLN A C 1
ATOM 712 O O . GLN A 1 89 ? -20.535 -2.273 36.542 1.00 88.88 89 GLN A O 1
ATOM 717 N N . ASN A 1 90 ? -20.279 -0.741 34.925 1.00 86.81 90 ASN A N 1
ATOM 718 C CA . ASN A 1 90 ? -21.124 0.286 35.519 1.00 86.81 90 ASN A CA 1
ATOM 719 C C . ASN A 1 90 ? -21.848 1.132 34.454 1.00 86.81 90 ASN A C 1
ATOM 721 O O . ASN A 1 90 ? -21.304 2.073 33.872 1.00 86.81 90 ASN A O 1
ATOM 725 N N . ARG A 1 91 ? -23.147 0.865 34.290 1.00 83.25 91 ARG A N 1
ATOM 726 C CA . ARG A 1 91 ? -24.032 1.499 33.297 1.00 83.25 91 ARG A CA 1
ATOM 727 C C . ARG A 1 91 ? -24.484 2.923 33.652 1.00 83.25 91 ARG A C 1
ATOM 729 O O . ARG A 1 91 ? -25.456 3.415 33.086 1.00 83.25 91 ARG A O 1
ATOM 736 N N . THR A 1 92 ? -23.850 3.591 34.615 1.00 78.00 92 THR A N 1
ATOM 737 C CA . THR A 1 92 ? -24.156 4.995 34.946 1.00 78.00 92 THR A CA 1
ATOM 738 C C . THR A 1 92 ? -23.201 5.996 34.314 1.00 78.00 92 THR A C 1
ATOM 740 O O . THR A 1 92 ? -23.451 7.195 34.424 1.00 78.00 92 THR A O 1
ATOM 743 N N . ASN A 1 93 ? -22.116 5.534 33.690 1.00 72.88 93 ASN A N 1
ATOM 744 C CA . ASN A 1 93 ? -21.139 6.433 33.093 1.00 72.88 93 ASN A CA 1
ATOM 745 C C . ASN A 1 93 ? -21.751 7.158 31.885 1.00 72.88 93 ASN A C 1
ATOM 747 O O . ASN A 1 93 ? -22.311 6.499 31.004 1.00 72.88 93 ASN A O 1
ATOM 751 N N . PRO A 1 94 ? -21.675 8.500 31.833 1.00 66.81 94 PRO A N 1
ATOM 752 C CA . PRO A 1 94 ? -22.147 9.244 30.681 1.00 66.81 94 PRO A CA 1
ATOM 753 C C . PRO A 1 94 ? -21.287 8.890 29.471 1.00 66.81 94 PRO A C 1
ATOM 755 O O . PRO A 1 94 ? -20.058 8.922 29.535 1.00 66.81 94 PRO A O 1
ATOM 758 N N . VAL A 1 95 ? -21.943 8.570 28.361 1.00 69.94 95 VAL A N 1
ATOM 759 C CA . VAL A 1 95 ? -21.260 8.393 27.084 1.00 69.94 95 VAL A CA 1
ATOM 760 C C . VAL A 1 95 ? -20.937 9.784 26.545 1.00 69.94 95 VAL A C 1
ATOM 762 O O . VAL A 1 95 ? -21.834 10.602 26.336 1.00 69.94 95 VAL A O 1
ATOM 765 N N . GLY A 1 96 ? -19.644 10.088 26.415 1.00 66.69 96 GLY A N 1
ATOM 766 C CA . GLY A 1 96 ? -19.173 11.341 25.826 1.00 66.69 96 GLY A CA 1
ATOM 767 C C . GLY A 1 96 ? -19.462 11.417 24.326 1.00 66.69 96 GLY A C 1
ATOM 768 O O . GLY A 1 96 ? -19.902 10.446 23.711 1.00 66.69 96 GLY A O 1
ATOM 769 N N . ASN A 1 97 ? -19.189 12.574 23.718 1.00 66.31 97 ASN A N 1
ATOM 770 C CA . ASN A 1 97 ? -19.247 12.692 22.264 1.00 66.31 97 ASN A CA 1
ATOM 771 C C . ASN A 1 97 ? -18.075 11.915 21.661 1.00 66.31 97 ASN A C 1
ATOM 773 O O . ASN A 1 97 ? -16.924 12.317 21.819 1.00 66.31 97 ASN A O 1
ATOM 777 N N . ILE A 1 98 ? -18.371 10.797 21.011 1.00 65.38 98 ILE A N 1
ATOM 778 C CA . ILE A 1 98 ? -17.363 9.974 20.354 1.00 65.38 98 ILE A CA 1
ATOM 779 C C . ILE A 1 98 ? -17.376 10.347 18.886 1.00 65.38 98 ILE A C 1
ATOM 781 O O . ILE A 1 98 ? -18.355 10.115 18.176 1.00 65.38 98 ILE A O 1
ATOM 785 N N . GLN A 1 99 ? -16.268 10.931 18.454 1.00 68.75 99 GLN A N 1
ATOM 786 C CA . GLN A 1 99 ? -15.972 11.138 17.052 1.00 68.75 99 GLN A CA 1
ATOM 787 C C . GLN A 1 99 ? -14.945 10.089 16.658 1.00 68.75 99 GLN A C 1
ATOM 789 O O . GLN A 1 99 ? -13.953 9.906 17.354 1.00 68.75 99 GLN A O 1
ATOM 794 N N . PHE A 1 100 ? -15.252 9.370 15.587 1.00 80.25 100 PHE A N 1
ATOM 795 C CA . PHE A 1 100 ? -14.340 8.435 14.960 1.00 80.25 100 PHE A CA 1
ATOM 796 C C . PHE A 1 100 ? -14.153 8.895 13.521 1.00 80.25 100 PHE A C 1
ATOM 798 O O . PHE A 1 100 ? -15.143 9.057 12.795 1.00 80.25 100 PHE A O 1
ATOM 805 N N . ASN A 1 101 ? -12.915 9.148 13.114 1.00 78.69 101 ASN A N 1
ATOM 806 C CA . ASN A 1 101 ? -12.613 9.550 11.746 1.00 78.69 101 ASN A CA 1
ATOM 807 C C . ASN A 1 101 ? -11.637 8.566 11.113 1.00 78.69 101 ASN A C 1
ATOM 809 O O . ASN A 1 101 ? -10.597 8.265 11.689 1.00 78.69 101 ASN A O 1
ATOM 813 N N . TRP A 1 102 ? -11.968 8.098 9.913 1.00 82.12 102 TRP A N 1
ATOM 814 C CA . TRP A 1 102 ? -11.104 7.243 9.111 1.00 82.12 102 TRP A CA 1
ATOM 815 C C . TRP A 1 102 ? -11.048 7.778 7.689 1.00 82.12 102 TRP A C 1
ATOM 817 O O . TRP A 1 102 ? -12.083 8.067 7.087 1.00 82.12 102 TRP A O 1
ATOM 827 N N . THR A 1 103 ? -9.844 7.874 7.142 1.00 80.44 103 THR A N 1
ATOM 828 C CA . THR A 1 103 ? -9.604 8.286 5.760 1.00 80.44 103 THR A CA 1
ATOM 829 C C . THR A 1 103 ? -8.920 7.155 5.011 1.00 80.44 103 THR A C 1
ATOM 831 O O . THR A 1 103 ? -8.044 6.492 5.556 1.00 80.44 103 THR A O 1
ATOM 834 N N . LEU A 1 104 ? -9.355 6.919 3.776 1.00 84.44 104 LEU A N 1
ATOM 835 C CA . LEU A 1 104 ? -8.667 6.020 2.856 1.00 84.44 104 LEU A CA 1
ATOM 836 C C . LEU A 1 104 ? -7.524 6.782 2.184 1.00 84.44 104 LEU A C 1
ATOM 838 O O . LEU A 1 104 ? -7.673 7.969 1.887 1.00 84.44 104 LEU A O 1
ATOM 842 N N . ASP A 1 105 ? -6.419 6.091 1.934 1.00 87.69 105 ASP A N 1
ATOM 843 C CA . ASP A 1 105 ? -5.308 6.635 1.161 1.00 87.69 105 ASP A CA 1
ATOM 844 C C . ASP A 1 105 ? -5.522 6.265 -0.301 1.00 87.69 105 ASP A C 1
ATOM 846 O O . ASP A 1 105 ? -5.639 5.092 -0.650 1.00 87.69 105 ASP A O 1
ATOM 850 N N . GLU A 1 106 ? -5.557 7.256 -1.182 1.00 88.19 106 GLU A N 1
ATOM 851 C CA . GLU A 1 106 ? -5.681 7.012 -2.616 1.00 88.19 106 GLU A CA 1
ATOM 852 C C . GLU A 1 106 ? -4.289 6.974 -3.249 1.00 88.19 106 GLU A C 1
ATOM 854 O O . GLU A 1 106 ? -3.683 8.006 -3.526 1.00 88.19 106 GLU A O 1
ATOM 859 N N . LEU A 1 107 ? -3.764 5.766 -3.473 1.00 95.25 107 LEU A N 1
ATOM 860 C CA . LEU A 1 107 ? -2.464 5.576 -4.119 1.00 95.25 107 LEU A CA 1
ATOM 861 C C . LEU A 1 107 ? -2.629 5.282 -5.609 1.00 95.25 107 LEU A C 1
ATOM 863 O O . LEU A 1 107 ? -3.383 4.393 -6.014 1.00 95.25 107 LEU A O 1
ATOM 867 N N . HIS A 1 108 ? -1.872 5.988 -6.442 1.00 95.81 108 HIS A N 1
ATOM 868 C CA . HIS A 1 108 ? -1.966 5.863 -7.891 1.00 95.81 108 HIS A CA 1
ATOM 869 C C . HIS A 1 108 ? -1.068 4.746 -8.437 1.00 95.81 108 HIS A C 1
ATOM 871 O O . HIS A 1 108 ? -0.007 4.450 -7.893 1.00 95.81 108 HIS A O 1
ATOM 877 N N . SER A 1 109 ? -1.499 4.108 -9.525 1.00 97.19 109 SER A N 1
ATOM 878 C CA . SER A 1 109 ? -0.723 3.100 -10.276 1.00 97.19 109 SER A CA 1
ATOM 879 C C . SER A 1 109 ? -0.717 3.382 -11.783 1.00 97.19 109 SER A C 1
ATOM 881 O O . SER A 1 109 ? -0.463 2.505 -12.611 1.00 97.19 109 SER A O 1
ATOM 883 N N . THR A 1 110 ? -1.046 4.615 -12.165 1.00 97.50 110 THR A N 1
ATOM 884 C CA . THR A 1 110 ? -1.255 5.020 -13.558 1.00 97.50 110 THR A CA 1
ATOM 885 C C . THR A 1 110 ? 0.033 4.898 -14.361 1.00 97.50 110 THR A C 1
ATOM 887 O O . THR A 1 110 ? 0.016 4.398 -15.487 1.00 97.50 110 THR A O 1
ATOM 890 N N . SER A 1 111 ? 1.158 5.299 -13.775 1.00 97.25 111 SER A N 1
ATOM 891 C CA . SER A 1 111 ? 2.484 5.236 -14.386 1.00 97.25 111 SER A CA 1
ATOM 892 C C . SER A 1 111 ? 2.916 3.790 -14.596 1.00 97.25 111 SER A C 1
ATOM 894 O O . SER A 1 111 ? 3.382 3.447 -15.682 1.00 97.25 111 SER A O 1
ATOM 896 N N . TRP A 1 112 ? 2.669 2.918 -13.614 1.00 97.69 112 TRP A N 1
ATOM 897 C CA . TRP A 1 112 ? 2.909 1.477 -13.731 1.00 97.69 112 TRP A CA 1
ATOM 898 C C . TRP A 1 112 ? 2.090 0.830 -14.846 1.00 97.69 112 TRP A C 1
ATOM 900 O O . TRP A 1 112 ? 2.640 0.171 -15.733 1.00 97.69 112 TRP A O 1
ATOM 910 N N . ASN A 1 113 ? 0.782 1.082 -14.856 1.00 97.69 113 ASN A N 1
ATOM 911 C CA . ASN A 1 113 ? -0.123 0.532 -15.860 1.00 97.69 113 ASN A CA 1
ATOM 912 C C . ASN A 1 113 ? 0.229 1.034 -17.266 1.00 97.69 113 ASN A C 1
ATOM 914 O O . ASN A 1 113 ? 0.226 0.257 -18.219 1.00 97.69 113 ASN A O 1
ATOM 918 N N . THR A 1 114 ? 0.601 2.309 -17.395 1.00 97.44 114 THR A N 1
ATOM 919 C CA . THR A 1 114 ? 1.009 2.907 -18.673 1.00 97.44 114 THR A CA 1
ATOM 920 C C . THR A 1 114 ? 2.334 2.331 -19.165 1.00 97.44 114 THR A C 1
ATOM 922 O O . THR A 1 114 ? 2.437 1.952 -20.331 1.00 97.44 114 THR A O 1
ATOM 925 N N . ALA A 1 115 ? 3.342 2.208 -18.297 1.00 96.81 115 ALA A N 1
ATOM 926 C CA . ALA A 1 115 ? 4.631 1.612 -18.651 1.00 96.81 115 ALA A CA 1
ATOM 927 C C . ALA A 1 115 ? 4.483 0.145 -19.093 1.00 96.81 115 ALA A C 1
ATOM 929 O O . ALA A 1 115 ? 5.141 -0.290 -20.040 1.00 96.81 115 ALA A O 1
ATOM 930 N N . SER A 1 116 ? 3.588 -0.604 -18.442 1.00 95.38 116 SER A N 1
ATOM 931 C CA . SER A 1 116 ? 3.246 -1.976 -18.825 1.00 95.38 116 SER A CA 1
ATOM 932 C C . SER A 1 116 ? 2.530 -2.025 -20.181 1.00 95.38 116 SER A C 1
ATOM 934 O O . SER A 1 116 ? 2.968 -2.729 -21.090 1.00 95.38 116 SER A O 1
ATOM 936 N N . ALA A 1 117 ? 1.486 -1.211 -20.364 1.00 96.56 117 ALA A N 1
ATOM 937 C CA . ALA A 1 117 ? 0.672 -1.190 -21.581 1.00 96.56 117 ALA A CA 1
ATOM 938 C C . ALA A 1 117 ? 1.436 -0.711 -22.827 1.00 96.56 117 ALA A C 1
ATOM 940 O O . ALA A 1 117 ? 1.177 -1.181 -23.931 1.00 96.56 117 ALA A O 1
ATOM 941 N N . THR A 1 118 ? 2.383 0.213 -22.659 1.00 94.38 118 THR A N 1
ATOM 942 C CA . THR A 1 118 ? 3.219 0.740 -23.752 1.00 94.38 118 THR A CA 1
ATOM 943 C C . THR A 1 118 ? 4.417 -0.152 -24.084 1.00 94.38 118 THR A C 1
ATOM 945 O O . THR A 1 118 ? 5.124 0.114 -25.052 1.00 94.38 118 THR A O 1
ATOM 948 N N . GLY A 1 119 ? 4.671 -1.206 -23.299 1.00 94.56 119 GLY A N 1
ATOM 949 C CA . GLY A 1 119 ? 5.831 -2.082 -23.472 1.00 94.56 119 GLY A CA 1
ATOM 950 C C . GLY A 1 119 ? 7.152 -1.486 -22.976 1.00 94.56 119 GLY A C 1
ATOM 951 O O . GLY A 1 119 ? 8.196 -2.111 -23.156 1.00 94.56 119 GLY A O 1
ATOM 952 N N . ALA A 1 120 ? 7.136 -0.323 -22.312 1.00 96.06 120 ALA A N 1
ATOM 953 C CA . ALA A 1 120 ? 8.338 0.322 -21.778 1.00 96.06 120 ALA A CA 1
ATOM 954 C C . ALA A 1 120 ? 9.124 -0.610 -20.841 1.00 96.06 120 ALA A C 1
ATOM 956 O O . ALA A 1 120 ? 10.350 -0.694 -20.927 1.00 96.06 120 ALA A O 1
ATOM 957 N N . LEU A 1 121 ? 8.412 -1.386 -20.011 1.00 96.12 121 LEU A N 1
ATOM 958 C CA . LEU A 1 121 ? 9.015 -2.338 -19.069 1.00 96.12 121 LEU A CA 1
ATOM 959 C C . LEU A 1 121 ? 9.879 -3.411 -19.755 1.00 96.12 121 LEU A C 1
ATOM 961 O O . LEU A 1 121 ? 10.823 -3.905 -19.144 1.00 96.12 121 LEU A O 1
ATOM 965 N N . ALA A 1 122 ? 9.593 -3.768 -21.012 1.00 95.50 122 ALA A N 1
ATOM 966 C CA . ALA A 1 122 ? 10.357 -4.780 -21.748 1.00 95.50 122 ALA A CA 1
ATOM 967 C C . ALA A 1 122 ? 11.763 -4.296 -22.143 1.00 95.50 122 ALA A C 1
ATOM 969 O O . ALA A 1 122 ? 12.666 -5.111 -22.334 1.00 95.50 122 ALA A O 1
ATOM 970 N N . TYR A 1 123 ? 11.950 -2.978 -22.248 1.00 95.19 123 TYR A N 1
ATOM 971 C CA . TYR A 1 123 ? 13.220 -2.348 -22.613 1.00 95.19 123 TYR A CA 1
ATOM 972 C C . TYR A 1 123 ? 14.005 -1.827 -21.401 1.00 95.19 123 TYR A C 1
ATOM 974 O O . TYR A 1 123 ? 15.169 -1.449 -21.540 1.00 95.19 123 TYR A O 1
ATOM 982 N N . MET A 1 124 ? 13.390 -1.823 -20.216 1.00 95.12 124 MET A N 1
ATOM 983 C CA . MET A 1 124 ? 14.033 -1.452 -18.957 1.00 95.12 124 MET A CA 1
ATOM 984 C C . MET A 1 124 ? 15.010 -2.528 -18.474 1.00 95.12 124 MET A C 1
ATOM 986 O O . MET A 1 124 ? 14.871 -3.723 -18.748 1.00 95.12 124 MET A O 1
ATOM 990 N N . HIS A 1 125 ? 15.991 -2.120 -17.669 1.00 94.69 125 HIS A N 1
ATOM 991 C CA . HIS A 1 125 ? 16.868 -3.073 -17.002 1.00 94.69 125 HIS A CA 1
ATOM 992 C C . HIS A 1 125 ? 16.067 -3.945 -16.025 1.00 94.69 125 HIS A C 1
ATOM 994 O O . HIS A 1 125 ? 15.437 -3.452 -15.093 1.00 94.69 125 HIS A O 1
ATOM 1000 N N . TYR A 1 126 ? 16.147 -5.268 -16.183 1.00 93.50 126 TYR A N 1
ATOM 1001 C CA . TYR A 1 126 ? 15.370 -6.216 -15.376 1.00 93.50 126 TYR A CA 1
ATOM 1002 C C . TYR A 1 126 ? 15.458 -6.010 -13.844 1.00 93.50 126 TYR A C 1
ATOM 1004 O O . TYR A 1 126 ? 14.424 -6.087 -13.174 1.00 93.50 126 TYR A O 1
ATOM 1012 N N . PRO A 1 127 ? 16.630 -5.702 -13.242 1.00 94.50 127 PRO A N 1
ATOM 1013 C CA . PRO A 1 127 ? 16.701 -5.402 -11.810 1.00 94.50 127 PRO A CA 1
ATOM 1014 C C . PRO A 1 127 ? 15.857 -4.196 -11.382 1.00 94.50 127 PRO A C 1
ATOM 1016 O O . PRO A 1 127 ? 15.399 -4.154 -10.244 1.00 94.50 127 PRO A O 1
ATOM 1019 N N . GLU A 1 128 ? 15.663 -3.221 -12.265 1.00 93.88 128 GLU A N 1
ATOM 1020 C CA . GLU A 1 128 ? 14.853 -2.034 -12.009 1.00 93.88 128 GLU A CA 1
ATOM 1021 C C . GLU A 1 128 ? 13.363 -2.344 -12.108 1.00 93.88 128 GLU A C 1
ATOM 1023 O O . GLU A 1 128 ? 12.621 -2.044 -11.173 1.00 93.88 128 GLU A O 1
ATOM 1028 N N . VAL A 1 129 ? 12.950 -3.072 -13.151 1.00 96.12 129 VAL A N 1
ATOM 1029 C CA . VAL A 1 129 ? 11.577 -3.588 -13.279 1.00 96.12 129 VAL A CA 1
ATOM 1030 C C . VAL A 1 129 ? 11.185 -4.372 -12.029 1.00 96.12 129 VAL A C 1
ATOM 1032 O O . VAL A 1 129 ? 10.132 -4.124 -11.448 1.00 96.12 129 VAL A O 1
ATOM 1035 N N . LYS A 1 130 ? 12.062 -5.260 -11.544 1.00 96.06 130 LYS A N 1
ATOM 1036 C CA . LYS A 1 130 ? 11.822 -6.044 -10.324 1.00 96.06 130 LYS A CA 1
ATOM 1037 C C . LYS A 1 130 ? 11.640 -5.172 -9.075 1.00 96.06 130 LYS A C 1
ATOM 1039 O O . LYS A 1 130 ? 10.870 -5.542 -8.190 1.00 96.06 130 LYS A O 1
ATOM 1044 N N . ARG A 1 131 ? 12.352 -4.043 -8.973 1.00 94.88 131 ARG A N 1
ATOM 1045 C CA . ARG A 1 131 ? 12.214 -3.106 -7.844 1.00 94.88 131 ARG A CA 1
ATOM 1046 C C . ARG A 1 131 ? 10.870 -2.388 -7.883 1.00 94.88 131 ARG A C 1
ATOM 1048 O O . ARG A 1 131 ? 10.194 -2.377 -6.862 1.00 94.88 131 ARG A O 1
ATOM 1055 N N . TYR A 1 132 ? 10.478 -1.851 -9.038 1.00 96.62 132 TYR A N 1
ATOM 1056 C CA . TYR A 1 132 ? 9.162 -1.227 -9.197 1.00 96.62 132 TYR A CA 1
ATOM 1057 C C . TYR A 1 132 ? 8.033 -2.234 -8.969 1.00 96.62 132 TYR A C 1
ATOM 1059 O O . TYR A 1 132 ? 7.140 -1.957 -8.179 1.00 96.62 132 TYR A O 1
ATOM 1067 N N . THR A 1 133 ? 8.128 -3.432 -9.557 1.00 96.94 133 THR A N 1
ATOM 1068 C CA . THR A 1 133 ? 7.127 -4.505 -9.387 1.00 96.94 133 THR A CA 1
ATOM 1069 C C . THR A 1 133 ? 6.865 -4.786 -7.910 1.00 96.94 133 THR A C 1
ATOM 1071 O O . THR A 1 133 ? 5.724 -4.753 -7.476 1.00 96.94 133 THR A O 1
ATOM 1074 N N . ARG A 1 134 ? 7.921 -4.963 -7.101 1.00 96.12 134 ARG A N 1
ATOM 1075 C CA . ARG A 1 134 ? 7.776 -5.203 -5.657 1.00 96.12 134 ARG A CA 1
ATOM 1076 C C . ARG A 1 134 ? 6.970 -4.108 -4.957 1.00 96.12 134 ARG A C 1
ATOM 1078 O O . ARG A 1 134 ? 6.164 -4.412 -4.086 1.00 96.12 134 ARG A O 1
ATOM 1085 N N . VAL A 1 135 ? 7.247 -2.852 -5.294 1.00 97.31 135 VAL A N 1
ATOM 1086 C CA . VAL A 1 135 ? 6.587 -1.700 -4.683 1.00 97.31 135 VAL A CA 1
ATOM 1087 C C . VAL A 1 135 ? 5.110 -1.661 -5.068 1.00 97.31 135 VAL A C 1
ATOM 1089 O O . VAL A 1 135 ? 4.267 -1.537 -4.187 1.00 97.31 135 VAL A O 1
ATOM 1092 N N . TYR A 1 136 ? 4.792 -1.822 -6.354 1.00 98.00 136 TYR A N 1
ATOM 1093 C CA . TYR A 1 136 ? 3.407 -1.798 -6.828 1.00 98.00 136 TYR A CA 1
ATOM 1094 C C . TYR A 1 136 ? 2.595 -3.019 -6.376 1.00 98.00 136 TYR A C 1
ATOM 1096 O O . TYR A 1 136 ? 1.422 -2.863 -6.046 1.00 98.00 136 TYR A O 1
ATOM 1104 N N . ASP A 1 137 ? 3.208 -4.200 -6.269 1.00 97.56 137 ASP A N 1
ATOM 1105 C CA . ASP A 1 137 ? 2.561 -5.389 -5.699 1.00 97.56 137 ASP A CA 1
ATOM 1106 C C . ASP A 1 137 ? 2.193 -5.149 -4.226 1.00 97.56 137 ASP A C 1
ATOM 1108 O O . ASP A 1 137 ? 1.059 -5.385 -3.810 1.00 97.56 137 ASP A O 1
ATOM 1112 N N . LEU A 1 138 ? 3.129 -4.616 -3.430 1.00 97.44 138 LEU A N 1
ATOM 1113 C CA . LEU A 1 138 ? 2.871 -4.292 -2.026 1.00 97.44 138 LEU A CA 1
ATOM 1114 C C . LEU A 1 138 ? 1.836 -3.166 -1.877 1.00 97.44 138 LEU A C 1
ATOM 1116 O O . LEU A 1 138 ? 0.994 -3.225 -0.983 1.00 97.44 138 LEU A O 1
ATOM 1120 N N . GLN A 1 139 ? 1.860 -2.171 -2.767 1.00 98.06 139 GLN A N 1
ATOM 1121 C CA . GLN A 1 139 ? 0.848 -1.116 -2.836 1.00 98.06 139 GLN A CA 1
ATOM 1122 C C . GLN A 1 139 ? -0.545 -1.695 -3.091 1.00 98.06 139 GLN A C 1
ATOM 1124 O O . GLN A 1 139 ? -1.507 -1.301 -2.432 1.00 98.06 139 GLN A O 1
ATOM 1129 N N . GLN A 1 140 ? -0.665 -2.640 -4.022 1.00 97.06 140 GLN A N 1
ATOM 1130 C CA . GLN A 1 140 ? -1.933 -3.294 -4.323 1.00 97.06 140 GLN A CA 1
ATOM 1131 C C . GLN A 1 140 ? -2.463 -4.081 -3.117 1.00 97.06 140 GLN A C 1
ATOM 1133 O O . GLN A 1 140 ? -3.653 -3.991 -2.810 1.00 97.06 140 GLN A O 1
ATOM 1138 N N . GLU A 1 141 ? -1.599 -4.809 -2.408 1.00 95.94 141 GLU A N 1
ATOM 1139 C CA . GLU A 1 141 ? -1.983 -5.530 -1.189 1.00 95.94 141 GLU A CA 1
ATOM 1140 C C . GLU A 1 141 ? -2.413 -4.578 -0.065 1.00 95.94 141 GLU A C 1
ATOM 1142 O O . GLU A 1 141 ? -3.447 -4.794 0.568 1.00 95.94 141 GLU A O 1
ATOM 1147 N N . PHE A 1 142 ? -1.681 -3.479 0.142 1.00 96.25 142 PHE A N 1
ATOM 1148 C CA . PHE A 1 142 ? -2.062 -2.429 1.090 1.00 96.25 142 PHE A CA 1
ATOM 1149 C C . PHE A 1 142 ? -3.457 -1.868 0.780 1.00 96.25 142 PHE A C 1
ATOM 1151 O O . PHE A 1 142 ? -4.324 -1.850 1.654 1.00 96.25 142 PHE A O 1
ATOM 1158 N N . MET A 1 143 ? -3.714 -1.505 -0.479 1.00 95.00 143 MET A N 1
ATOM 1159 C CA . MET A 1 143 ? -5.025 -1.028 -0.931 1.00 95.00 143 MET A CA 1
ATOM 1160 C C . MET A 1 143 ? -6.126 -2.073 -0.742 1.00 95.00 143 MET A C 1
ATOM 1162 O O . MET A 1 143 ? -7.240 -1.736 -0.340 1.00 95.00 143 MET A O 1
ATOM 1166 N N . ALA A 1 144 ? -5.846 -3.352 -0.988 1.00 94.50 144 ALA A N 1
ATOM 1167 C CA . ALA A 1 144 ? -6.816 -4.422 -0.777 1.00 94.50 144 ALA A CA 1
ATOM 1168 C C . ALA A 1 144 ? -7.170 -4.602 0.711 1.00 94.50 144 ALA A C 1
ATOM 1170 O O . ALA A 1 144 ? -8.341 -4.796 1.052 1.00 94.50 144 ALA A O 1
ATOM 1171 N N . VAL A 1 145 ? -6.180 -4.523 1.604 1.00 93.81 145 VAL A N 1
ATOM 1172 C CA . VAL A 1 145 ? -6.397 -4.615 3.055 1.00 93.81 145 VAL A CA 1
ATOM 1173 C C . VAL A 1 145 ? -7.125 -3.384 3.582 1.00 93.81 145 VAL A C 1
ATOM 1175 O O . VAL A 1 145 ? -8.071 -3.541 4.351 1.00 93.81 145 VAL A O 1
ATOM 1178 N N . GLN A 1 146 ? -6.771 -2.185 3.119 1.00 92.56 146 GLN A N 1
ATOM 1179 C CA . GLN A 1 146 ? -7.445 -0.946 3.501 1.00 92.56 146 GLN A CA 1
ATOM 1180 C C . GLN A 1 146 ? -8.934 -0.963 3.114 1.00 92.56 146 GLN A C 1
ATOM 1182 O O . GLN A 1 146 ? -9.796 -0.698 3.953 1.00 92.56 146 GLN A O 1
ATOM 1187 N N . HIS A 1 147 ? -9.260 -1.370 1.883 1.00 91.25 147 HIS A N 1
ATOM 1188 C CA . HIS A 1 147 ? -10.654 -1.518 1.453 1.00 91.25 147 HIS A CA 1
ATOM 1189 C C . HIS A 1 147 ? -11.416 -2.573 2.261 1.00 91.25 147 HIS A C 1
ATOM 1191 O O . HIS A 1 147 ? -12.586 -2.380 2.569 1.00 91.25 147 HIS A O 1
ATOM 1197 N N . ARG A 1 148 ? -10.772 -3.681 2.649 1.00 90.31 148 ARG A N 1
ATOM 1198 C CA . ARG A 1 148 ? -11.407 -4.688 3.514 1.00 90.31 148 ARG A CA 1
ATOM 1199 C C . ARG A 1 148 ? -11.625 -4.168 4.936 1.00 90.31 148 ARG A C 1
ATOM 1201 O O . ARG A 1 148 ? -12.645 -4.468 5.551 1.00 90.31 148 ARG A O 1
ATOM 1208 N N . ALA A 1 149 ? -10.676 -3.397 5.464 1.00 91.31 149 ALA A N 1
ATOM 1209 C CA . ALA A 1 149 ? -10.794 -2.770 6.775 1.00 91.31 149 ALA A CA 1
ATOM 1210 C C . ALA A 1 149 ? -11.981 -1.797 6.819 1.00 91.31 149 ALA A C 1
ATOM 1212 O O . ALA A 1 149 ? -12.672 -1.724 7.839 1.00 91.31 149 ALA A O 1
ATOM 1213 N N . PHE A 1 150 ? -12.277 -1.129 5.700 1.00 89.31 150 PHE A N 1
ATOM 1214 C CA . PHE A 1 150 ? -13.389 -0.190 5.581 1.00 89.31 150 PHE A CA 1
ATOM 1215 C C . PHE A 1 150 ? -14.739 -0.782 6.019 1.00 89.31 150 PHE A C 1
ATOM 1217 O O . PHE A 1 150 ? -15.487 -0.115 6.730 1.00 89.31 150 PHE A O 1
ATOM 1224 N N . ASP A 1 151 ? -15.028 -2.051 5.717 1.00 87.88 151 ASP A N 1
ATOM 1225 C CA . ASP A 1 151 ? -16.278 -2.697 6.148 1.00 87.88 151 ASP A CA 1
ATOM 1226 C C . ASP A 1 151 ? -16.409 -2.748 7.680 1.00 87.88 151 ASP A C 1
ATOM 1228 O O . ASP A 1 151 ? -17.473 -2.478 8.247 1.00 87.88 151 ASP A O 1
ATOM 1232 N N . SER A 1 152 ? -15.309 -3.055 8.378 1.00 89.62 152 SER A N 1
ATOM 1233 C CA . SER A 1 152 ? -15.289 -3.059 9.846 1.00 89.62 152 SER A CA 1
ATOM 1234 C C . SER A 1 152 ? -15.420 -1.654 10.431 1.00 89.62 152 SER A C 1
ATOM 1236 O O . SER A 1 152 ? -16.088 -1.472 11.447 1.00 89.62 152 SER A O 1
ATOM 1238 N N . ILE A 1 153 ? -14.869 -0.651 9.748 1.00 87.38 153 ILE A N 1
ATOM 1239 C CA . ILE A 1 153 ? -14.990 0.761 10.110 1.00 87.38 153 ILE A CA 1
ATOM 1240 C C . ILE A 1 153 ? -16.434 1.262 9.955 1.00 87.38 153 ILE A C 1
ATOM 1242 O O . ILE A 1 153 ? -16.965 1.915 10.856 1.00 87.38 153 ILE A O 1
ATOM 1246 N N . VAL A 1 154 ? -17.125 0.900 8.871 1.00 88.69 154 VAL A N 1
ATOM 1247 C CA . VAL A 1 154 ? -18.553 1.214 8.686 1.00 88.69 154 VAL A CA 1
ATOM 1248 C C . VAL A 1 154 ? -19.395 0.642 9.832 1.00 88.69 154 VAL A C 1
ATOM 1250 O O . VAL A 1 154 ? -20.300 1.313 10.336 1.00 88.69 154 VAL A O 1
ATOM 1253 N N . ALA A 1 155 ? -19.069 -0.561 10.312 1.00 90.06 155 ALA A N 1
ATOM 1254 C CA . ALA A 1 155 ? -19.749 -1.146 11.465 1.00 90.06 155 ALA A CA 1
ATOM 1255 C C . ALA A 1 155 ? -19.529 -0.339 12.762 1.00 90.06 155 ALA A C 1
ATOM 1257 O O . ALA A 1 155 ? -20.461 -0.224 13.562 1.00 90.06 155 ALA A O 1
ATOM 1258 N N . VAL A 1 156 ? -18.351 0.271 12.954 1.00 90.19 156 VAL A N 1
ATOM 1259 C CA . VAL A 1 156 ? -18.074 1.173 14.090 1.00 90.19 156 VAL A CA 1
ATOM 1260 C C . VAL A 1 156 ? -18.954 2.420 14.029 1.00 90.19 156 VAL A C 1
ATOM 1262 O O . VAL A 1 156 ? -19.547 2.790 15.042 1.00 90.19 156 VAL A O 1
ATOM 1265 N N . TYR A 1 157 ? -19.142 3.020 12.850 1.00 85.19 157 TYR A N 1
ATOM 1266 C CA . TYR A 1 157 ? -20.079 4.139 12.690 1.00 85.19 157 TYR A CA 1
ATOM 1267 C C . TYR A 1 157 ? -21.513 3.765 13.087 1.00 85.19 157 TYR A C 1
ATOM 1269 O O . TYR A 1 157 ? -22.219 4.578 13.690 1.00 85.19 157 TYR A O 1
ATOM 1277 N N . GLY A 1 158 ? -21.931 2.519 12.841 1.00 84.56 158 GLY A N 1
ATOM 1278 C CA . GLY A 1 158 ? -23.225 1.996 13.289 1.00 84.56 158 GLY A CA 1
ATOM 1279 C C . GLY A 1 158 ? -23.410 2.002 14.814 1.00 84.56 158 GLY A C 1
ATOM 1280 O O . GLY A 1 158 ? -24.531 2.189 15.298 1.00 84.56 158 GLY A O 1
ATOM 1281 N N . LEU A 1 159 ? -22.321 1.883 15.585 1.00 84.94 159 LEU A N 1
ATOM 1282 C CA . LEU A 1 159 ? -22.354 1.905 17.054 1.00 84.94 159 LEU A CA 1
ATOM 1283 C C . LEU A 1 159 ? -22.658 3.288 17.635 1.00 84.94 159 LEU A C 1
ATOM 1285 O O . LEU A 1 159 ? -23.084 3.373 18.787 1.00 84.94 159 LEU A O 1
ATOM 1289 N N . SER A 1 160 ? -22.506 4.365 16.859 1.00 78.19 160 SER A N 1
ATOM 1290 C CA . SER A 1 160 ? -22.836 5.724 17.313 1.00 78.19 160 SER A CA 1
ATOM 1291 C C . SER A 1 160 ? -24.276 5.827 17.836 1.00 78.19 160 SER A C 1
ATOM 1293 O O . SER A 1 160 ? -24.526 6.461 18.858 1.00 78.19 160 SER A O 1
ATOM 1295 N N . THR A 1 161 ? -25.216 5.118 17.206 1.00 77.31 161 THR A N 1
ATOM 1296 C CA . THR A 1 161 ? -26.626 5.064 17.627 1.00 77.31 161 THR A CA 1
ATOM 1297 C C . THR A 1 161 ? -26.826 4.354 18.969 1.00 77.31 161 THR A C 1
ATOM 1299 O O . THR A 1 161 ? -27.686 4.744 19.758 1.00 77.31 161 THR A O 1
ATOM 1302 N N . LEU A 1 162 ? -26.023 3.325 19.252 1.00 77.88 162 LEU A N 1
ATOM 1303 C CA . LEU A 1 162 ? -26.045 2.582 20.511 1.00 77.88 162 LEU A CA 1
ATOM 1304 C C . LEU A 1 162 ? -25.486 3.445 21.642 1.00 77.88 162 LEU A C 1
ATOM 1306 O O . LEU A 1 162 ? -26.084 3.529 22.711 1.00 77.88 162 LEU A O 1
ATOM 1310 N N . LEU A 1 163 ? -24.383 4.137 21.374 1.00 74.38 163 LEU A N 1
ATOM 1311 C CA . LEU A 1 163 ? -23.676 4.996 22.321 1.00 74.38 163 LEU A CA 1
ATOM 1312 C C . LEU A 1 163 ? -24.453 6.277 22.676 1.00 74.38 163 LEU A C 1
ATOM 1314 O O . LEU A 1 163 ? -24.271 6.824 23.757 1.00 74.38 163 LEU A O 1
ATOM 1318 N N . GLN A 1 164 ? -25.378 6.720 21.822 1.00 79.75 164 GLN A N 1
ATOM 1319 C CA . GLN A 1 164 ? -26.284 7.841 22.114 1.00 79.75 164 GLN A CA 1
ATOM 1320 C C . GLN A 1 164 ? -27.470 7.474 23.025 1.00 79.75 164 GLN A C 1
ATOM 1322 O O . GLN A 1 164 ? -28.187 8.362 23.493 1.00 79.75 164 GLN A O 1
ATOM 1327 N N . ARG A 1 165 ? -27.731 6.183 23.264 1.00 81.50 165 ARG A N 1
ATOM 1328 C CA . ARG A 1 165 ? -28.847 5.739 24.114 1.00 81.50 165 ARG A CA 1
ATOM 1329 C C . ARG A 1 165 ? -28.502 5.877 25.595 1.00 81.50 165 ARG A C 1
ATOM 1331 O O . ARG A 1 165 ? -27.341 5.872 25.983 1.00 81.50 165 ARG A O 1
ATOM 1338 N N . ASP A 1 166 ? -29.543 5.941 26.430 1.00 82.81 166 ASP A N 1
ATOM 1339 C CA . ASP A 1 166 ? -29.400 5.870 27.890 1.00 82.81 166 ASP A CA 1
ATOM 1340 C C . ASP A 1 166 ? -28.606 4.602 28.271 1.00 82.81 166 ASP A C 1
ATOM 1342 O O . ASP A 1 166 ? -29.112 3.493 28.046 1.00 82.81 166 ASP A O 1
ATOM 1346 N N . PRO A 1 167 ? -27.398 4.73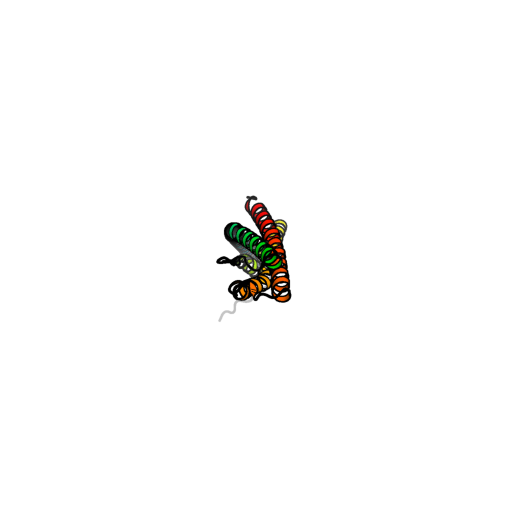5 28.856 1.00 83.75 167 PRO A N 1
ATOM 1347 C CA . PRO A 1 167 ? -26.518 3.599 29.120 1.00 83.75 167 PRO A CA 1
ATOM 1348 C C . PRO A 1 167 ? -27.145 2.549 30.043 1.00 83.75 167 PRO A C 1
ATOM 1350 O O . PRO A 1 167 ? -26.843 1.360 29.943 1.00 83.75 167 PRO A O 1
ATOM 1353 N N . ARG A 1 168 ? -28.101 2.956 30.888 1.00 85.50 168 ARG A N 1
ATOM 1354 C CA . ARG A 1 168 ? -28.843 2.058 31.790 1.00 85.50 168 ARG A CA 1
ATOM 1355 C C . ARG A 1 168 ? -29.764 1.092 31.049 1.00 85.50 168 ARG A C 1
ATOM 1357 O O . ARG A 1 168 ? -30.147 0.071 31.613 1.00 85.50 168 ARG A O 1
ATOM 1364 N N . LYS A 1 169 ? -30.133 1.417 29.807 1.00 88.06 169 LYS A N 1
ATOM 1365 C CA . LYS A 1 169 ? -31.015 0.614 28.947 1.00 88.06 169 LYS A CA 1
ATOM 1366 C C . LYS A 1 169 ? -30.251 -0.293 27.984 1.00 88.06 169 LYS A C 1
ATOM 1368 O O . LYS A 1 169 ? -30.896 -0.988 27.202 1.00 88.06 169 LYS A O 1
ATOM 1373 N N . LEU A 1 170 ? -28.918 -0.263 28.005 1.00 88.00 170 LEU A N 1
ATOM 1374 C CA . LEU A 1 170 ? -28.094 -1.156 27.199 1.00 88.00 170 LEU A CA 1
ATOM 1375 C C . LEU A 1 170 ? -28.086 -2.558 27.812 1.00 88.00 170 LEU A C 1
ATOM 1377 O O . LEU A 1 170 ? -27.939 -2.735 29.025 1.00 88.00 170 LEU A O 1
ATOM 1381 N N . THR A 1 171 ? -28.268 -3.554 26.955 1.00 90.69 171 THR A N 1
ATOM 1382 C CA . THR A 1 171 ? -28.197 -4.973 27.306 1.00 90.69 171 THR A CA 1
ATOM 1383 C C . THR A 1 171 ? -26.756 -5.475 27.216 1.00 90.69 171 THR A C 1
ATOM 1385 O O . THR A 1 171 ? -25.943 -4.941 26.461 1.00 90.69 171 THR A O 1
ATOM 1388 N N . ASP A 1 172 ? -26.435 -6.551 27.937 1.00 90.44 172 ASP A N 1
ATOM 1389 C CA . ASP A 1 172 ? -25.105 -7.172 27.845 1.00 90.44 172 ASP A CA 1
ATOM 1390 C C . ASP A 1 172 ? -24.812 -7.683 26.429 1.00 90.44 172 ASP A C 1
ATOM 1392 O O . ASP A 1 172 ? -23.695 -7.547 25.940 1.00 90.44 172 ASP A O 1
ATOM 1396 N N . SER A 1 173 ? -25.834 -8.181 25.723 1.00 91.19 173 SER A N 1
ATOM 1397 C CA . SER A 1 173 ? -25.699 -8.620 24.329 1.00 91.19 173 SER A CA 1
ATOM 1398 C C . SER A 1 173 ? -25.305 -7.476 23.390 1.00 91.19 173 SER A C 1
ATOM 1400 O O . SER A 1 173 ? -24.468 -7.676 22.511 1.00 91.19 173 SER A O 1
ATOM 1402 N N . GLU A 1 174 ? -25.899 -6.290 23.558 1.00 90.81 174 GLU A N 1
ATOM 1403 C CA . GLU A 1 174 ? -25.560 -5.095 22.774 1.00 90.81 174 GLU A CA 1
ATOM 1404 C C . GLU A 1 174 ? -24.107 -4.663 23.033 1.00 90.81 174 GLU A C 1
ATOM 1406 O O . GLU A 1 174 ? -23.364 -4.394 22.088 1.00 90.81 174 GLU A O 1
ATOM 1411 N N . LEU A 1 175 ? -23.668 -4.669 24.296 1.00 91.06 175 LEU A N 1
ATOM 1412 C CA . LEU A 1 175 ? -22.298 -4.306 24.674 1.00 91.06 175 LEU A CA 1
ATOM 1413 C C . LEU A 1 175 ? -21.263 -5.331 24.183 1.00 91.06 175 LEU A C 1
ATOM 1415 O O . LEU A 1 175 ? -20.242 -4.943 23.623 1.00 91.06 175 LEU A O 1
ATOM 1419 N N . SER A 1 176 ? -21.525 -6.634 24.318 1.00 92.69 176 SER A N 1
ATOM 1420 C CA . SER A 1 176 ? -20.636 -7.680 23.790 1.00 92.69 176 SER A CA 1
ATOM 1421 C C . SER A 1 176 ? -20.560 -7.679 22.259 1.00 92.69 176 SER A C 1
ATOM 1423 O O . SER A 1 176 ? -19.534 -8.043 21.684 1.00 92.69 176 SER A O 1
ATOM 1425 N N . GLN A 1 177 ? -21.633 -7.283 21.566 1.00 92.56 177 GLN A N 1
ATOM 1426 C CA . GLN A 1 177 ? -21.594 -7.092 20.116 1.00 92.56 177 GLN A CA 1
ATOM 1427 C C . GLN A 1 177 ? -20.733 -5.883 19.734 1.00 92.56 177 GLN A C 1
ATOM 1429 O O . GLN A 1 177 ? -19.927 -5.998 18.811 1.00 92.56 177 GLN A O 1
ATOM 1434 N N . ALA A 1 178 ? -20.875 -4.761 20.447 1.00 92.12 178 ALA A N 1
ATOM 1435 C CA . ALA A 1 178 ? -20.050 -3.575 20.241 1.00 92.12 178 ALA A CA 1
ATOM 1436 C C . ALA A 1 178 ? -18.560 -3.884 20.450 1.00 92.12 178 ALA A C 1
ATOM 1438 O O . ALA A 1 178 ? -17.744 -3.560 19.593 1.00 92.12 178 ALA A O 1
ATOM 1439 N N . GLU A 1 179 ? -18.215 -4.594 21.526 1.00 93.31 179 GLU A N 1
ATOM 1440 C CA . GLU A 1 179 ? -16.842 -5.023 21.815 1.00 93.31 179 GLU A CA 1
ATOM 1441 C C . GLU A 1 179 ? -16.239 -5.854 20.673 1.00 93.31 179 GLU A C 1
ATOM 1443 O O . GLU A 1 179 ? -15.115 -5.602 20.244 1.00 93.31 179 GLU A O 1
ATOM 1448 N N . ARG A 1 180 ? -17.003 -6.801 20.113 1.00 94.38 180 ARG A N 1
ATOM 1449 C CA . ARG A 1 180 ? -16.550 -7.623 18.982 1.00 94.38 180 ARG A CA 1
ATOM 1450 C C . ARG A 1 180 ? -16.300 -6.798 17.719 1.00 94.38 180 ARG A C 1
ATOM 1452 O O . ARG A 1 180 ? -15.315 -7.040 17.027 1.00 94.38 180 ARG A O 1
ATOM 1459 N N . ILE A 1 181 ? -17.196 -5.858 17.410 1.00 94.06 181 ILE A N 1
ATOM 1460 C CA . ILE A 1 181 ? -17.067 -4.965 16.248 1.00 94.06 181 ILE A CA 1
ATOM 1461 C C . ILE A 1 181 ? -15.816 -4.096 16.395 1.00 94.06 181 ILE A C 1
ATOM 1463 O O . ILE A 1 181 ? -15.004 -4.039 15.476 1.00 94.06 181 ILE A O 1
ATOM 1467 N N . LEU A 1 182 ? -15.636 -3.478 17.563 1.00 93.94 182 LEU A N 1
ATOM 1468 C CA . LEU A 1 182 ? -14.485 -2.625 17.849 1.00 93.94 182 LEU A CA 1
ATOM 1469 C C . LEU A 1 182 ? -13.168 -3.409 17.830 1.00 93.94 182 LEU A C 1
ATOM 1471 O O . LEU A 1 182 ? -12.184 -2.927 17.280 1.00 93.94 182 LEU A O 1
ATOM 1475 N N . GLY A 1 183 ? -13.151 -4.627 18.378 1.00 94.75 183 GLY A N 1
ATOM 1476 C CA . GLY A 1 183 ? -11.974 -5.495 18.349 1.00 94.75 183 GLY A CA 1
ATOM 1477 C C . GLY A 1 183 ? -11.565 -5.894 16.929 1.00 94.75 183 GLY A C 1
ATOM 1478 O O . GLY A 1 183 ? -10.382 -5.864 16.603 1.00 94.75 183 GLY A O 1
ATOM 1479 N N . LEU A 1 184 ? -12.534 -6.212 16.061 1.00 95.12 184 LEU A N 1
ATOM 1480 C CA . LEU A 1 184 ? -12.259 -6.499 14.650 1.00 95.12 184 LEU A CA 1
ATOM 1481 C C . LEU A 1 184 ? -11.755 -5.255 13.904 1.00 95.12 184 LEU A C 1
ATOM 1483 O O . LEU A 1 184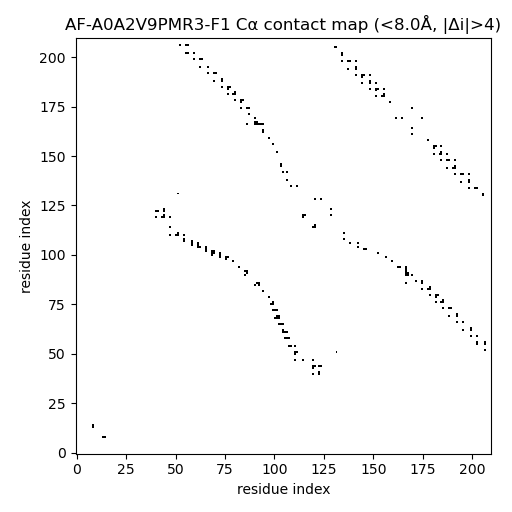 ? -10.805 -5.356 13.132 1.00 95.12 184 LEU A O 1
ATOM 1487 N N . ALA A 1 185 ? -12.368 -4.094 14.145 1.00 94.31 185 ALA A N 1
ATOM 1488 C CA . ALA A 1 185 ? -11.935 -2.830 13.557 1.00 94.31 185 ALA A CA 1
ATOM 1489 C C . ALA A 1 185 ? -10.500 -2.472 13.969 1.00 94.31 185 ALA A C 1
ATOM 1491 O O . ALA A 1 185 ? -9.706 -2.087 13.116 1.00 94.31 185 ALA A O 1
ATOM 1492 N N . LEU A 1 186 ? -10.146 -2.667 15.244 1.00 94.50 186 LEU A N 1
ATOM 1493 C CA . LEU A 1 186 ? -8.790 -2.427 15.732 1.00 94.50 186 LEU A CA 1
ATOM 1494 C C . LEU A 1 186 ? -7.778 -3.385 15.093 1.00 94.50 186 LEU A C 1
ATOM 1496 O O . LEU A 1 186 ? -6.756 -2.933 14.594 1.00 94.50 186 LEU A O 1
ATOM 1500 N N . ALA A 1 187 ? -8.081 -4.685 15.044 1.00 94.81 187 ALA A N 1
ATOM 1501 C CA . ALA A 1 187 ? -7.197 -5.663 14.409 1.00 94.81 187 ALA A CA 1
ATOM 1502 C C . ALA A 1 187 ? -6.962 -5.355 12.919 1.00 94.81 187 ALA A C 1
ATOM 1504 O O . ALA A 1 187 ? -5.852 -5.509 12.413 1.00 94.81 187 ALA A O 1
ATOM 1505 N N . ASN A 1 188 ? -8.001 -4.903 12.211 1.00 93.94 188 ASN A N 1
ATOM 1506 C CA . ASN A 1 188 ? -7.873 -4.481 10.821 1.00 93.94 188 ASN A CA 1
ATOM 1507 C C . ASN A 1 188 ? -7.059 -3.188 10.685 1.00 93.94 188 ASN A C 1
ATOM 1509 O O . ASN A 1 188 ? -6.256 -3.093 9.762 1.00 93.94 188 ASN A O 1
ATOM 1513 N N . ALA A 1 189 ? -7.231 -2.218 11.587 1.00 92.94 189 ALA A N 1
ATOM 1514 C CA . ALA A 1 189 ? -6.449 -0.984 11.581 1.00 92.94 189 ALA A CA 1
ATOM 1515 C C . ALA A 1 189 ? -4.951 -1.252 11.793 1.00 92.94 189 ALA A C 1
ATOM 1517 O O . ALA A 1 189 ? -4.140 -0.794 10.995 1.00 92.94 189 ALA A O 1
ATOM 1518 N N . GLU A 1 190 ? -4.603 -2.105 12.759 1.00 93.56 190 GLU A N 1
ATOM 1519 C CA . GLU A 1 190 ? -3.212 -2.503 13.020 1.00 93.56 190 GLU A CA 1
ATOM 1520 C C . GLU A 1 190 ? -2.601 -3.263 11.822 1.00 93.56 190 GLU A C 1
ATOM 1522 O O . GLU A 1 190 ? -1.417 -3.117 11.505 1.00 93.56 190 GLU A O 1
ATOM 1527 N N . ALA A 1 191 ? -3.408 -4.050 11.099 1.00 94.19 191 ALA A N 1
ATOM 1528 C CA . ALA A 1 191 ? -2.974 -4.701 9.861 1.00 94.19 191 ALA A CA 1
ATOM 1529 C C . ALA A 1 191 ? -2.711 -3.692 8.728 1.00 94.19 191 ALA A C 1
ATOM 1531 O O . ALA A 1 191 ? -1.738 -3.851 7.984 1.00 94.19 191 ALA A O 1
ATOM 1532 N N . VAL A 1 192 ? -3.547 -2.652 8.607 1.00 94.62 192 VAL A N 1
ATOM 1533 C CA . VAL A 1 192 ? -3.322 -1.534 7.677 1.00 94.62 192 VAL A CA 1
ATOM 1534 C C . VAL A 1 192 ? -2.036 -0.794 8.053 1.00 94.62 192 VAL A C 1
ATOM 1536 O O . VAL A 1 192 ? -1.202 -0.608 7.171 1.00 94.62 192 VAL A O 1
ATOM 1539 N N . GLU A 1 193 ? -1.809 -0.467 9.332 1.00 93.88 193 GLU A N 1
ATOM 1540 C CA . GLU A 1 193 ? -0.606 0.257 9.791 1.00 93.88 193 GLU A CA 1
ATOM 1541 C C . GLU A 1 193 ? 0.670 -0.551 9.508 1.00 93.88 193 GLU A C 1
ATOM 1543 O O . GLU A 1 193 ? 1.690 -0.023 9.059 1.00 93.88 193 GLU A O 1
ATOM 1548 N N . SER A 1 194 ? 0.630 -1.868 9.721 1.00 94.44 194 SER A N 1
ATOM 1549 C CA . SER A 1 194 ? 1.769 -2.746 9.438 1.00 94.44 194 SER A CA 1
ATOM 1550 C C . SER A 1 194 ? 2.159 -2.744 7.952 1.00 94.44 194 SER A C 1
ATOM 1552 O O . SER A 1 194 ? 3.350 -2.661 7.620 1.00 94.44 194 SER A O 1
ATOM 1554 N N . LEU A 1 195 ? 1.172 -2.805 7.052 1.00 95.25 195 LEU A N 1
ATOM 1555 C CA . LEU A 1 195 ? 1.410 -2.743 5.609 1.00 95.25 195 LEU A CA 1
ATOM 1556 C C . LEU A 1 195 ? 1.815 -1.343 5.150 1.00 95.25 195 LEU A C 1
ATOM 1558 O O . LEU A 1 195 ? 2.716 -1.230 4.321 1.00 95.25 195 LEU A O 1
ATOM 1562 N N . GLU A 1 196 ? 1.214 -0.300 5.716 1.00 95.00 196 GLU A N 1
ATOM 1563 C CA . GLU A 1 196 ? 1.559 1.098 5.454 1.00 95.00 196 GLU A CA 1
ATOM 1564 C C . GLU A 1 196 ? 3.042 1.365 5.750 1.00 95.00 196 GLU A C 1
ATOM 1566 O O . GLU A 1 196 ? 3.779 1.858 4.891 1.00 95.00 196 GLU A O 1
ATOM 1571 N N . ASN A 1 197 ? 3.514 0.954 6.933 1.00 95.38 197 ASN A N 1
ATOM 1572 C CA . ASN A 1 197 ? 4.918 1.080 7.326 1.00 95.38 197 ASN A CA 1
ATOM 1573 C C . ASN A 1 197 ? 5.842 0.316 6.365 1.00 95.38 197 ASN A C 1
ATOM 1575 O O . ASN A 1 197 ? 6.842 0.861 5.894 1.00 95.38 197 ASN A O 1
ATOM 1579 N N . SER A 1 198 ? 5.482 -0.926 6.025 1.00 95.75 198 SER A N 1
ATOM 1580 C CA . SER A 1 198 ? 6.258 -1.758 5.096 1.00 95.75 198 SER A CA 1
ATOM 1581 C C . SER A 1 198 ? 6.353 -1.126 3.702 1.00 95.75 198 SER A C 1
ATOM 1583 O O . SER A 1 198 ? 7.415 -1.130 3.075 1.00 95.75 198 SER A O 1
ATOM 1585 N N . LEU A 1 199 ? 5.253 -0.550 3.217 1.00 97.12 199 LEU A N 1
ATOM 1586 C CA . LEU A 1 199 ? 5.185 0.118 1.923 1.00 97.12 199 LEU A CA 1
ATOM 1587 C C . LEU A 1 199 ? 6.008 1.411 1.911 1.00 97.12 199 LEU A C 1
ATOM 1589 O O . LEU A 1 199 ? 6.782 1.635 0.980 1.00 97.12 199 LEU A O 1
ATOM 1593 N N . ASN A 1 200 ? 5.923 2.220 2.968 1.00 96.19 200 ASN A N 1
ATOM 1594 C CA . ASN A 1 200 ? 6.714 3.443 3.100 1.00 96.19 200 ASN A CA 1
ATOM 1595 C C . ASN A 1 200 ? 8.228 3.160 3.155 1.00 96.19 200 ASN A C 1
ATOM 1597 O O . ASN A 1 200 ? 9.037 3.904 2.585 1.00 96.19 200 ASN A O 1
ATOM 1601 N N . GLU A 1 201 ? 8.633 2.058 3.790 1.00 96.12 201 GLU A N 1
ATOM 1602 C CA . GLU A 1 201 ? 10.020 1.592 3.755 1.00 96.12 201 GLU A CA 1
ATOM 1603 C C . GLU A 1 201 ? 10.471 1.225 2.336 1.00 96.12 201 GLU A C 1
ATOM 1605 O O . GLU A 1 201 ? 11.562 1.622 1.917 1.00 96.12 201 GLU A O 1
ATOM 1610 N N . GLU A 1 202 ? 9.660 0.481 1.580 1.00 96.19 202 GLU A N 1
ATOM 1611 C CA . GLU A 1 202 ? 10.003 0.105 0.204 1.00 96.19 202 GLU A CA 1
ATOM 1612 C C . GLU A 1 202 ? 10.024 1.321 -0.736 1.00 96.19 202 GLU A C 1
ATOM 1614 O O . GLU A 1 202 ? 10.947 1.431 -1.549 1.00 96.19 202 GLU A O 1
ATOM 1619 N N . TYR A 1 203 ? 9.116 2.291 -0.573 1.00 96.94 203 TYR A N 1
ATOM 1620 C CA . TYR A 1 203 ? 9.196 3.586 -1.261 1.00 96.94 203 TYR A CA 1
ATOM 1621 C C . TYR A 1 203 ? 10.507 4.311 -0.959 1.00 96.94 203 TYR A C 1
ATOM 1623 O O . TYR A 1 203 ? 11.212 4.740 -1.876 1.00 96.94 203 TYR A O 1
ATOM 1631 N N . THR A 1 204 ? 10.891 4.381 0.316 1.00 95.94 204 THR A N 1
ATOM 1632 C CA . THR A 1 204 ? 12.145 5.016 0.739 1.00 95.94 204 THR A CA 1
ATOM 1633 C C . THR A 1 204 ? 13.356 4.335 0.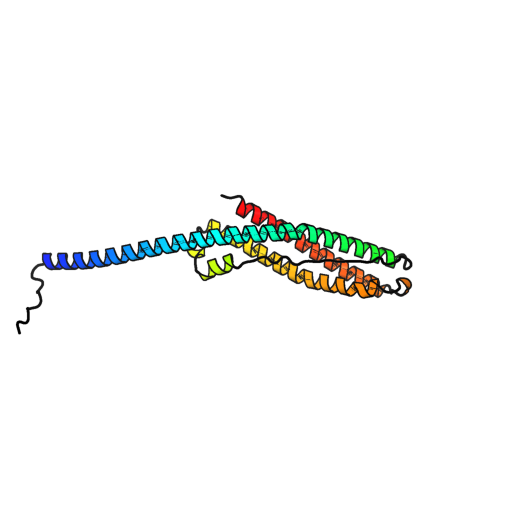097 1.00 95.94 204 THR A C 1
ATOM 1635 O O . THR A 1 204 ? 14.212 5.006 -0.486 1.00 95.94 204 THR A O 1
ATOM 1638 N N . LYS A 1 205 ? 13.417 2.997 0.128 1.00 94.88 205 LYS A N 1
ATOM 1639 C CA . LYS A 1 205 ? 14.491 2.210 -0.509 1.00 94.88 205 LYS A CA 1
ATOM 1640 C C . LYS A 1 205 ? 14.516 2.387 -2.029 1.00 94.88 205 LYS A C 1
ATOM 1642 O O . LYS A 1 205 ? 15.587 2.316 -2.642 1.00 94.88 205 LYS A O 1
ATOM 1647 N N . LEU A 1 206 ? 13.359 2.579 -2.664 1.00 94.44 206 LEU A N 1
ATOM 1648 C CA . LEU A 1 206 ? 13.283 2.821 -4.100 1.00 94.44 206 LEU A CA 1
ATOM 1649 C C . LEU A 1 206 ? 13.889 4.185 -4.453 1.00 94.44 206 LEU A C 1
ATOM 1651 O O . LEU A 1 206 ? 14.772 4.244 -5.310 1.00 94.44 206 LEU A O 1
ATOM 1655 N N . LEU A 1 207 ? 13.471 5.234 -3.738 1.00 93.00 207 LEU A N 1
ATOM 1656 C CA . LEU A 1 207 ? 13.797 6.636 -4.012 1.00 93.00 207 LEU A CA 1
ATOM 1657 C C . LEU A 1 207 ? 15.207 7.063 -3.571 1.00 93.00 207 LEU A C 1
ATOM 1659 O O . LEU A 1 207 ? 15.771 7.980 -4.165 1.00 93.00 207 LEU A O 1
ATOM 1663 N N . GLN A 1 208 ? 15.801 6.414 -2.563 1.00 88.19 208 GLN A N 1
ATOM 1664 C CA . GLN A 1 208 ? 17.160 6.732 -2.091 1.00 88.19 208 GLN A CA 1
ATOM 1665 C C . GLN A 1 208 ? 18.266 6.361 -3.086 1.00 88.19 208 GLN A C 1
ATOM 1667 O O . GLN A 1 208 ? 19.375 6.888 -3.000 1.00 88.19 208 GLN A O 1
ATOM 1672 N N . LYS A 1 209 ? 17.996 5.454 -4.028 1.00 63.69 209 LYS A N 1
ATOM 1673 C CA . LYS A 1 209 ? 18.995 5.018 -5.002 1.00 63.69 209 LYS A CA 1
ATOM 1674 C C . LYS A 1 209 ? 18.949 5.930 -6.231 1.00 63.69 209 LYS A C 1
ATOM 1676 O O . LYS A 1 209 ? 18.163 5.680 -7.141 1.00 63.69 209 LYS A O 1
ATOM 1681 N N . ARG A 1 210 ? 19.791 6.968 -6.227 1.00 51.47 210 ARG A N 1
ATOM 1682 C CA . ARG A 1 210 ? 20.287 7.637 -7.438 1.00 51.47 210 ARG A CA 1
ATOM 1683 C C . ARG A 1 210 ? 21.672 7.107 -7.772 1.00 51.47 210 ARG A C 1
ATOM 1685 O O . ARG A 1 210 ? 22.501 7.046 -6.838 1.00 51.47 210 ARG A O 1
#

Mean predicted aligned error: 8.49 Å